Protein AF-X1D7T7-F1 (afdb_monomer_lite)

Sequence (290 aa):
QTVANHGHGIWTEGPSTSVEGNLVRLNDLDGIRITPTDCLVIGNQVEDNSQENPEDYHGILLMGSADRCIVTGNHIDGHGDSQEDCIHLNSATTDALITGNYCYDGMGSGIALTANNDDCTILGNHLFENDDYGVEITAGTCDNNRVRENHFHGNVTAPVLNNGAGTIFHTKQYYVARDDDNVGAIPGKSITNGQTAYIAVHAPDGMQQLMNFNIYLIPNATKVAANWDLETDYGAIGEVSGLHGETEAAATYNVTNDTWFEIDAVAAGMFASMVSEDTGGISLTVSTAV

InterPro domains:
  IPR006626 Parallel beta-helix repeat [SM00710] (14-35)
  IPR006626 Parallel beta-helix repeat [SM00710] (36-64)
  IPR006626 Parallel beta-helix repeat [SM00710] (66-91)
  IPR006626 Parallel beta-helix repeat [SM00710] (93-115)
  IPR006626 Parallel beta-helix repeat [SM00710] (117-139)
  IPR006626 Parallel beta-helix repeat [SM00710] (142-164)
  IPR011050 Pectin lyase fold/virulence factor [SSF51126] (7-164)
  IPR012334 Pectin lyase fold [G3DSA:2.160.20.10] (2-206)
  IPR039448 Right handed beta helix domain [PF13229] (9-166)

Structure (mmCIF, N/CA/C/O backbone):
data_AF-X1D7T7-F1
#
_entry.id   AF-X1D7T7-F1
#
loop_
_atom_site.group_PDB
_atom_site.id
_atom_site.type_symbol
_atom_site.label_atom_id
_atom_site.label_alt_id
_atom_site.label_comp_id
_atom_site.label_asym_id
_atom_site.label_entity_id
_atom_site.label_seq_id
_atom_site.pdbx_PDB_ins_code
_atom_site.Cartn_x
_atom_site.Cartn_y
_atom_site.Cartn_z
_atom_site.occupancy
_atom_site.B_iso_or_equiv
_atom_site.auth_seq_id
_atom_site.auth_comp_id
_atom_site.auth_asym_id
_atom_site.auth_atom_id
_atom_site.pdbx_PDB_model_num
ATOM 1 N N . GLN A 1 1 ? 31.409 7.049 -24.153 1.00 52.53 1 GLN A N 1
ATOM 2 C CA . GLN A 1 1 ? 30.043 7.565 -24.325 1.00 52.53 1 GLN A CA 1
ATOM 3 C C . GLN A 1 1 ? 29.182 6.400 -24.746 1.00 52.53 1 GLN A C 1
ATOM 5 O O . GLN A 1 1 ? 29.228 5.993 -25.901 1.00 52.53 1 GLN A O 1
ATOM 10 N N . THR A 1 2 ? 28.506 5.792 -23.782 1.00 54.47 2 THR A N 1
ATOM 11 C CA . THR A 1 2 ? 27.271 5.055 -24.045 1.00 54.47 2 THR A CA 1
ATOM 12 C C . THR A 1 2 ? 26.298 6.064 -24.652 1.00 54.47 2 THR A C 1
ATOM 14 O O . THR A 1 2 ? 26.211 7.192 -24.172 1.00 54.47 2 THR A O 1
ATOM 17 N N . VAL A 1 3 ? 25.694 5.726 -25.788 1.00 60.78 3 VAL A N 1
ATOM 18 C CA . VAL A 1 3 ? 24.674 6.575 -26.410 1.00 60.78 3 VAL A CA 1
ATOM 19 C C . VAL A 1 3 ? 23.400 6.292 -25.628 1.00 60.78 3 VAL A C 1
ATOM 21 O O . VAL A 1 3 ? 22.860 5.197 -25.766 1.00 60.78 3 VAL A O 1
ATOM 24 N N . ALA A 1 4 ? 23.006 7.214 -24.751 1.00 72.00 4 ALA A N 1
ATOM 25 C CA . ALA A 1 4 ? 21.732 7.121 -24.053 1.00 72.00 4 ALA A CA 1
ATOM 26 C C . ALA A 1 4 ? 20.589 7.206 -25.074 1.00 72.00 4 ALA A C 1
ATOM 28 O O . ALA A 1 4 ? 20.711 7.872 -26.112 1.00 72.00 4 ALA A O 1
ATOM 29 N N . ASN A 1 5 ? 19.511 6.472 -24.825 1.00 85.62 5 ASN A N 1
ATOM 30 C CA . ASN A 1 5 ? 18.301 6.597 -25.621 1.00 85.62 5 ASN A CA 1
ATOM 31 C C . ASN A 1 5 ? 17.513 7.804 -25.108 1.00 85.62 5 ASN A C 1
ATOM 33 O O . ASN A 1 5 ? 16.974 7.747 -24.012 1.00 85.62 5 ASN A O 1
ATOM 37 N N . HIS A 1 6 ? 17.387 8.855 -25.920 1.00 92.31 6 HIS A N 1
ATOM 38 C CA . HIS A 1 6 ? 16.666 10.090 -25.569 1.00 92.31 6 HIS A CA 1
ATOM 39 C C . HIS A 1 6 ? 15.139 9.939 -25.402 1.00 92.31 6 HIS A C 1
ATOM 41 O O . HIS A 1 6 ? 14.410 10.926 -25.361 1.00 92.31 6 HIS A O 1
ATOM 47 N N . GLY A 1 7 ? 14.620 8.713 -25.404 1.00 94.88 7 GLY A N 1
ATOM 48 C CA . GLY A 1 7 ? 13.200 8.417 -25.274 1.00 94.88 7 GLY A CA 1
ATOM 49 C C . GLY A 1 7 ? 12.956 7.292 -24.278 1.00 94.88 7 GLY A C 1
ATOM 50 O O . GLY A 1 7 ? 13.853 6.896 -23.543 1.00 94.88 7 GLY A O 1
ATOM 51 N N . HIS A 1 8 ? 11.742 6.745 -24.293 1.00 96.50 8 HIS A N 1
ATOM 52 C CA . HIS A 1 8 ? 11.432 5.531 -23.539 1.00 96.50 8 HIS A CA 1
ATOM 53 C C . HIS A 1 8 ? 12.174 4.325 -24.121 1.00 96.50 8 HIS A C 1
ATOM 55 O O . HIS A 1 8 ? 12.389 4.257 -25.337 1.00 96.50 8 HIS A O 1
ATOM 61 N N . GLY A 1 9 ? 12.497 3.342 -23.282 1.00 97.12 9 GLY A N 1
ATOM 62 C CA . GLY A 1 9 ? 13.096 2.088 -23.742 1.00 97.12 9 GLY A CA 1
ATOM 63 C C . GLY A 1 9 ? 12.132 1.268 -24.594 1.00 97.12 9 GLY A C 1
ATOM 64 O O . GLY A 1 9 ? 12.439 0.902 -25.730 1.00 97.12 9 GLY A O 1
ATOM 65 N N . ILE A 1 10 ? 10.936 1.015 -24.063 1.00 97.62 10 ILE A N 1
ATOM 66 C CA . ILE A 1 10 ? 9.833 0.360 -24.771 1.00 97.62 10 ILE A CA 1
ATOM 67 C C . ILE A 1 10 ? 8.563 1.173 -24.550 1.00 97.62 10 ILE A C 1
ATOM 69 O O . ILE A 1 10 ? 8.178 1.431 -23.416 1.00 97.62 10 ILE A O 1
ATOM 73 N N . TRP A 1 11 ? 7.872 1.522 -25.633 1.00 97.06 11 TRP A N 1
ATOM 74 C CA . TRP A 1 11 ? 6.570 2.182 -25.572 1.00 97.06 11 TRP A CA 1
ATOM 75 C C . TRP A 1 11 ? 5.537 1.371 -26.352 1.00 97.06 11 TRP A C 1
ATOM 77 O O . TRP A 1 11 ? 5.722 1.062 -27.530 1.00 97.06 11 TRP A O 1
ATOM 87 N N . THR A 1 12 ? 4.446 1.011 -25.677 1.00 94.75 12 THR A N 1
ATOM 88 C CA . THR A 1 12 ? 3.286 0.351 -26.284 1.00 94.75 12 THR A CA 1
ATOM 89 C C . THR A 1 12 ? 2.131 1.337 -26.481 1.00 94.75 12 THR A C 1
ATOM 91 O O . THR A 1 12 ? 1.802 2.115 -25.583 1.00 94.75 12 THR A O 1
ATOM 94 N N . GLU A 1 13 ? 1.505 1.290 -27.660 1.00 91.12 13 GLU A N 1
ATOM 95 C CA . GLU A 1 13 ? 0.356 2.138 -28.035 1.00 91.12 13 GLU A CA 1
ATOM 96 C C . GLU A 1 13 ? -0.907 1.324 -28.389 1.00 91.12 13 GLU A C 1
ATOM 98 O O . GLU A 1 13 ? -1.993 1.885 -28.524 1.00 91.12 13 GLU A O 1
ATOM 103 N N . GLY A 1 14 ? -0.788 -0.001 -28.558 1.00 90.88 14 GLY A N 1
ATOM 104 C CA . GLY A 1 14 ? -1.897 -0.891 -28.924 1.00 90.88 14 GLY A CA 1
ATOM 105 C C . GLY A 1 14 ? -2.277 -1.869 -27.804 1.00 90.88 14 GLY A C 1
ATOM 106 O O . GLY A 1 14 ? -1.377 -2.391 -27.140 1.00 90.88 14 GLY A O 1
ATOM 107 N N . PRO A 1 15 ? -3.576 -2.159 -27.597 1.00 95.62 15 PRO A N 1
ATOM 108 C CA . PRO A 1 15 ? -4.022 -3.075 -26.548 1.00 95.62 15 PRO A CA 1
ATOM 109 C C . PRO A 1 15 ? -3.561 -4.505 -26.818 1.00 95.62 15 PRO A C 1
ATOM 111 O O . PRO A 1 15 ? -3.202 -4.849 -27.947 1.00 95.62 15 PRO A O 1
ATOM 114 N N . SER A 1 16 ? -3.614 -5.353 -25.789 1.00 95.69 16 SER A N 1
ATOM 115 C CA . SER A 1 16 ? -3.241 -6.773 -25.909 1.00 95.69 16 SER A CA 1
ATOM 116 C C . SER A 1 16 ? -1.795 -6.995 -26.369 1.00 95.69 16 SER A C 1
ATOM 118 O O . SER A 1 16 ? -1.479 -8.000 -27.009 1.00 95.69 16 SER A O 1
ATOM 120 N N . THR A 1 17 ? -0.914 -6.045 -26.055 1.00 96.19 17 THR A N 1
ATOM 121 C CA . THR A 1 17 ? 0.525 -6.161 -26.311 1.00 96.19 17 THR A CA 1
ATOM 122 C C . THR A 1 17 ? 1.210 -6.893 -25.163 1.00 96.19 17 THR A C 1
ATOM 124 O O . THR A 1 17 ? 0.829 -6.728 -24.004 1.00 96.19 17 THR A O 1
ATOM 127 N N . SER A 1 18 ? 2.246 -7.664 -25.487 1.00 97.75 18 SER A N 1
ATOM 128 C CA . SER A 1 18 ? 3.111 -8.301 -24.500 1.00 97.75 18 SER A CA 1
ATOM 129 C C . SER A 1 18 ? 4.541 -7.775 -24.602 1.00 97.75 18 SER A C 1
ATOM 131 O O . SER A 1 18 ? 5.092 -7.681 -25.701 1.00 97.75 18 SER A O 1
ATOM 133 N N . VAL A 1 19 ? 5.132 -7.434 -23.460 1.00 98.31 19 VAL A N 1
ATOM 134 C CA . VAL A 1 19 ? 6.526 -7.012 -23.296 1.00 98.31 19 VAL A CA 1
ATOM 135 C C . VAL A 1 19 ? 7.194 -8.021 -22.367 1.00 98.31 19 VAL A C 1
ATOM 137 O O . VAL A 1 19 ? 6.969 -7.998 -21.157 1.00 98.31 19 VAL A O 1
ATOM 140 N N . GLU A 1 20 ? 7.975 -8.942 -22.934 1.00 98.50 20 GLU A N 1
ATOM 141 C CA . GLU A 1 20 ? 8.484 -10.112 -22.205 1.00 98.50 20 GLU A CA 1
ATOM 142 C C . GLU A 1 20 ? 10.002 -10.270 -22.310 1.00 98.50 20 GLU A C 1
ATOM 144 O O . GLU A 1 20 ? 10.550 -10.229 -23.414 1.00 98.50 20 GLU A O 1
ATOM 149 N N . GLY A 1 21 ? 10.668 -10.536 -21.182 1.00 98.00 21 GLY A N 1
ATOM 150 C CA . GLY A 1 21 ? 12.055 -11.015 -21.162 1.00 98.00 21 GLY A CA 1
ATOM 151 C C . GLY A 1 21 ? 13.099 -10.030 -21.697 1.00 98.00 21 GLY A C 1
ATOM 152 O O . GLY A 1 21 ? 14.140 -10.464 -22.195 1.00 98.00 21 GLY A O 1
ATOM 153 N N . ASN A 1 22 ? 12.821 -8.725 -21.657 1.00 98.62 22 ASN A N 1
ATOM 154 C CA . ASN A 1 22 ? 13.715 -7.696 -22.187 1.00 98.62 22 ASN A CA 1
ATOM 155 C C . ASN A 1 22 ? 14.677 -7.176 -21.116 1.00 98.62 22 ASN A C 1
ATOM 157 O O . ASN A 1 22 ? 14.335 -7.146 -19.939 1.00 98.62 22 ASN A O 1
ATOM 161 N N . LEU A 1 23 ? 15.849 -6.703 -21.551 1.00 97.62 23 LEU A N 1
ATOM 162 C CA . LEU A 1 23 ? 16.718 -5.827 -20.763 1.00 97.62 23 LEU A CA 1
ATOM 163 C C . LEU A 1 23 ? 16.511 -4.388 -21.244 1.00 97.62 23 LEU A C 1
ATOM 165 O O . LEU A 1 23 ? 16.785 -4.092 -22.410 1.00 97.62 23 LEU A O 1
ATOM 169 N N . VAL A 1 24 ? 16.047 -3.509 -20.361 1.00 97.38 24 VAL A N 1
ATOM 170 C CA . VAL A 1 24 ? 15.680 -2.122 -20.669 1.00 97.38 24 VAL A CA 1
ATOM 171 C C . VAL A 1 24 ? 16.427 -1.183 -19.729 1.00 97.38 24 VAL A C 1
ATOM 173 O O . VAL A 1 24 ? 16.189 -1.206 -18.529 1.00 97.38 24 VAL A O 1
ATOM 176 N N . ARG A 1 25 ? 17.355 -0.382 -20.263 1.00 94.69 25 ARG A N 1
ATOM 177 C CA . ARG A 1 25 ? 18.205 0.486 -19.438 1.00 94.69 25 ARG A CA 1
ATOM 178 C C . ARG A 1 25 ? 18.783 1.684 -20.169 1.00 94.69 25 ARG A C 1
ATOM 180 O O . ARG A 1 25 ? 18.873 1.640 -21.400 1.00 94.69 25 ARG A O 1
ATOM 187 N N . LEU A 1 26 ? 19.284 2.660 -19.410 1.00 92.62 26 LEU A N 1
ATOM 188 C CA . LEU A 1 26 ? 19.987 3.852 -19.903 1.00 92.62 26 LEU A CA 1
ATOM 189 C C . LEU A 1 26 ? 19.127 4.687 -20.860 1.00 92.62 26 LEU A C 1
ATOM 191 O O . LEU A 1 26 ? 19.590 5.145 -21.914 1.00 92.62 26 LEU A O 1
ATOM 195 N N . ASN A 1 27 ? 17.851 4.816 -20.505 1.00 94.38 27 ASN A N 1
ATOM 196 C CA . ASN A 1 27 ? 16.882 5.647 -21.204 1.00 94.38 27 ASN A CA 1
ATOM 197 C C . ASN A 1 27 ? 16.751 6.991 -20.481 1.00 94.38 27 ASN A C 1
ATOM 199 O O . ASN A 1 27 ? 16.761 7.040 -19.255 1.00 94.38 27 ASN A O 1
ATOM 203 N N . ASP A 1 28 ? 16.611 8.074 -21.237 1.00 94.44 28 ASP A N 1
ATOM 204 C CA . ASP A 1 28 ? 16.448 9.421 -20.683 1.00 94.44 28 ASP A CA 1
ATOM 205 C C . ASP A 1 28 ? 15.067 9.607 -20.033 1.00 94.44 28 ASP A C 1
ATOM 207 O O . ASP A 1 28 ? 14.926 10.445 -19.148 1.00 94.44 28 ASP A O 1
ATOM 211 N N . LEU A 1 29 ? 14.077 8.812 -20.464 1.00 95.81 29 LEU A N 1
ATOM 212 C CA . LEU A 1 29 ? 12.708 8.766 -19.936 1.00 95.81 29 LEU A CA 1
ATOM 213 C C . LEU A 1 29 ? 12.438 7.407 -19.252 1.00 95.81 29 LEU A C 1
ATOM 215 O O . LEU A 1 29 ? 13.377 6.704 -18.880 1.00 95.81 29 LEU A O 1
ATOM 219 N N . ASP A 1 30 ? 11.164 6.998 -19.138 1.00 96.50 30 ASP A N 1
ATOM 220 C CA . ASP A 1 30 ? 10.791 5.703 -18.545 1.00 96.50 30 ASP A CA 1
ATOM 221 C C . ASP A 1 30 ? 11.435 4.503 -19.254 1.00 96.50 30 ASP A C 1
ATOM 223 O O . ASP A 1 30 ? 11.591 4.489 -20.483 1.00 96.50 30 ASP A O 1
ATOM 227 N N . GLY A 1 31 ? 11.689 3.432 -18.501 1.00 97.31 31 GLY A N 1
ATOM 228 C CA . GLY A 1 31 ? 12.112 2.156 -19.074 1.00 97.31 31 GLY A CA 1
ATOM 229 C C . GLY A 1 31 ? 11.032 1.573 -19.990 1.00 97.31 31 GLY A C 1
ATOM 230 O O . GLY A 1 31 ? 11.202 1.487 -21.211 1.00 97.31 31 GLY A O 1
ATOM 231 N N . ILE A 1 32 ? 9.896 1.185 -19.412 1.00 98.25 32 ILE A N 1
ATOM 232 C CA . ILE A 1 32 ? 8.752 0.610 -20.130 1.00 98.25 32 ILE A CA 1
ATOM 233 C C . ILE A 1 32 ? 7.515 1.473 -19.895 1.00 98.25 32 ILE A C 1
ATOM 235 O O . ILE A 1 32 ? 7.032 1.586 -18.774 1.00 98.25 32 ILE A O 1
ATOM 239 N N . ARG A 1 33 ? 6.941 2.015 -20.971 1.00 97.69 33 ARG A N 1
ATOM 240 C CA . ARG A 1 33 ? 5.711 2.811 -20.941 1.00 97.69 33 ARG A CA 1
ATOM 241 C C . ARG A 1 33 ? 4.534 2.049 -21.548 1.00 97.69 33 ARG A C 1
ATOM 243 O O . ARG A 1 33 ? 4.518 1.730 -22.745 1.00 97.69 33 ARG A O 1
ATOM 250 N N . ILE A 1 34 ? 3.516 1.812 -20.726 1.00 97.62 34 ILE A N 1
ATOM 251 C CA . ILE A 1 34 ? 2.251 1.174 -21.091 1.00 97.62 34 ILE A CA 1
ATOM 252 C C . ILE A 1 34 ? 1.138 2.218 -21.074 1.00 97.62 34 ILE A C 1
ATOM 254 O O . ILE A 1 34 ? 0.815 2.800 -20.043 1.00 97.62 34 ILE A O 1
ATOM 258 N N . THR A 1 35 ? 0.555 2.460 -22.244 1.00 94.62 35 THR A N 1
ATOM 259 C CA . THR A 1 35 ? -0.618 3.332 -22.421 1.00 94.62 35 THR A CA 1
ATOM 260 C C . THR A 1 35 ? -1.939 2.604 -22.719 1.00 94.62 35 THR A C 1
ATOM 262 O O . THR A 1 35 ? -2.985 3.169 -22.400 1.00 94.62 35 THR A O 1
ATOM 265 N N . PRO A 1 36 ? -1.957 1.398 -23.329 1.00 94.75 36 PRO A N 1
ATOM 266 C CA . PRO A 1 36 ? -3.202 0.738 -23.704 1.00 94.75 36 PRO A CA 1
ATOM 267 C C . PRO A 1 36 ? -3.628 -0.341 -22.694 1.00 94.75 36 PRO A C 1
ATOM 269 O O . PRO A 1 36 ? -2.863 -0.725 -21.814 1.00 94.75 36 PRO A O 1
ATOM 272 N N . THR A 1 37 ? -4.847 -0.863 -22.857 1.00 97.25 37 THR A N 1
ATOM 273 C CA . THR A 1 37 ? -5.422 -1.899 -21.987 1.00 97.25 37 THR A CA 1
ATOM 274 C C . THR A 1 37 ? -4.932 -3.310 -22.312 1.00 97.25 37 THR A C 1
ATOM 276 O O . THR A 1 37 ? -4.473 -3.608 -23.421 1.00 97.25 37 THR A O 1
ATOM 279 N N . ASP A 1 38 ? -5.159 -4.223 -21.368 1.00 97.62 38 ASP A N 1
ATOM 280 C CA . ASP A 1 38 ? -5.023 -5.671 -21.548 1.00 97.62 38 ASP A CA 1
ATOM 281 C C . ASP A 1 38 ? -3.590 -6.103 -21.916 1.00 97.62 38 ASP A C 1
ATOM 283 O O . ASP A 1 38 ? -3.394 -7.069 -22.654 1.00 97.62 38 ASP A O 1
ATOM 287 N N . CYS A 1 39 ? -2.581 -5.369 -21.441 1.00 98.00 39 CYS A N 1
ATOM 288 C CA . CYS A 1 39 ? -1.176 -5.655 -21.709 1.00 98.00 39 CYS A CA 1
ATOM 289 C C . CYS A 1 39 ? -0.537 -6.581 -20.674 1.00 98.00 39 CYS A C 1
ATOM 291 O O . CYS A 1 39 ? -0.937 -6.642 -19.513 1.00 98.00 39 CYS A O 1
ATOM 293 N N . LEU A 1 40 ? 0.513 -7.273 -21.105 1.00 98.38 40 LEU A N 1
ATOM 294 C CA . LEU A 1 40 ? 1.360 -8.098 -20.254 1.00 98.38 40 LEU A CA 1
ATOM 295 C C . LEU A 1 40 ? 2.771 -7.508 -20.229 1.00 98.38 40 LEU A C 1
ATOM 297 O O . LEU A 1 40 ? 3.369 -7.285 -21.280 1.00 98.38 40 LEU A O 1
ATOM 301 N N . VAL A 1 41 ? 3.314 -7.274 -19.038 1.00 98.69 41 VAL A N 1
ATOM 302 C CA . VAL A 1 41 ? 4.708 -6.866 -18.832 1.00 98.69 41 VAL A CA 1
ATOM 303 C C . VAL A 1 41 ? 5.349 -7.886 -17.908 1.00 98.69 41 VAL A C 1
ATOM 305 O O . VAL A 1 41 ? 5.085 -7.888 -16.704 1.00 98.69 41 VAL A O 1
ATOM 308 N N . ILE A 1 42 ? 6.121 -8.811 -18.481 1.00 98.62 42 ILE A N 1
ATOM 309 C CA . ILE A 1 42 ? 6.522 -10.039 -17.787 1.00 98.62 42 ILE A CA 1
ATOM 310 C C . ILE A 1 42 ? 8.023 -10.286 -17.868 1.00 98.62 42 ILE A C 1
ATOM 312 O O . ILE A 1 42 ? 8.594 -10.353 -18.955 1.00 98.62 42 ILE A O 1
ATOM 316 N N . GLY A 1 43 ? 8.655 -10.536 -16.722 1.00 98.38 43 GLY A N 1
ATOM 317 C CA . GLY A 1 43 ? 10.017 -11.073 -16.699 1.00 98.38 43 GLY A CA 1
ATOM 318 C C . GLY A 1 43 ? 11.067 -10.151 -17.318 1.00 98.38 43 GLY A C 1
ATOM 319 O O . GLY A 1 43 ? 12.066 -10.649 -17.833 1.00 98.38 43 GLY A O 1
ATOM 320 N N . ASN A 1 44 ? 10.829 -8.839 -17.347 1.00 98.75 44 ASN A N 1
ATOM 321 C CA . ASN A 1 44 ? 11.795 -7.869 -17.854 1.00 98.75 44 ASN A CA 1
ATOM 322 C C . ASN A 1 44 ? 12.782 -7.474 -16.751 1.00 98.75 44 ASN A C 1
ATOM 324 O O . ASN A 1 44 ? 12.428 -7.448 -15.574 1.00 98.75 44 ASN A O 1
ATOM 328 N N . GLN A 1 45 ? 14.002 -7.141 -17.155 1.00 98.38 45 GLN A N 1
ATOM 329 C CA . GLN A 1 45 ? 15.025 -6.512 -16.331 1.00 98.38 45 GLN A CA 1
ATOM 330 C C . GLN A 1 45 ? 15.094 -5.034 -16.726 1.00 98.38 45 GLN A C 1
ATOM 332 O O . GLN A 1 45 ? 15.378 -4.724 -17.886 1.00 98.38 45 GLN A O 1
ATOM 337 N N . VAL A 1 46 ? 14.769 -4.138 -15.800 1.00 97.62 46 VAL A N 1
ATOM 338 C CA . VAL A 1 46 ? 14.625 -2.699 -16.045 1.00 97.62 46 VAL A CA 1
ATOM 339 C C . VAL A 1 46 ? 15.528 -1.943 -15.079 1.00 97.62 46 VAL A C 1
ATOM 341 O O . VAL A 1 46 ? 15.353 -2.069 -13.876 1.00 97.62 46 VAL A O 1
ATOM 344 N N . GLU A 1 47 ? 16.503 -1.201 -15.593 1.00 94.69 47 GLU A N 1
ATOM 345 C CA . GLU A 1 47 ? 17.569 -0.622 -14.760 1.00 94.69 47 GLU A CA 1
ATOM 346 C C . GLU A 1 47 ? 17.973 0.764 -15.258 1.00 94.69 47 GLU A C 1
ATOM 348 O O . GLU A 1 47 ? 17.998 0.974 -16.470 1.00 94.69 47 GLU A O 1
ATOM 353 N N . ASP A 1 48 ? 18.371 1.670 -14.367 1.00 90.31 48 ASP A N 1
ATOM 354 C CA . ASP A 1 48 ? 19.116 2.892 -14.717 1.00 90.31 48 ASP A CA 1
ATOM 355 C C . ASP A 1 48 ? 18.453 3.731 -15.841 1.00 90.31 48 ASP A C 1
ATOM 357 O O . ASP A 1 48 ? 19.054 4.056 -16.872 1.00 90.31 48 ASP A O 1
ATOM 361 N N . ASN A 1 49 ? 17.147 3.977 -15.724 1.00 93.06 49 ASN A N 1
ATOM 362 C CA . ASN A 1 49 ? 16.367 4.852 -16.614 1.00 93.06 49 ASN A CA 1
ATOM 363 C C . ASN A 1 49 ? 16.272 6.271 -16.026 1.00 93.06 49 ASN A C 1
ATOM 365 O O . ASN A 1 49 ? 16.891 6.545 -15.010 1.00 93.06 49 ASN A O 1
ATOM 369 N N . SER A 1 50 ? 15.539 7.199 -16.648 1.00 93.62 50 SER A N 1
ATOM 370 C CA . SER A 1 50 ? 15.466 8.600 -16.185 1.00 93.62 50 SER A CA 1
ATOM 371 C C . SER A 1 50 ? 16.793 9.386 -16.263 1.00 93.62 50 SER A C 1
ATOM 373 O O . SER A 1 50 ? 17.052 10.279 -15.462 1.00 93.62 50 SER A O 1
ATOM 375 N N . GLN A 1 51 ? 17.659 9.081 -17.237 1.00 90.88 51 GLN A N 1
ATOM 376 C CA . GLN A 1 51 ? 19.033 9.618 -17.297 1.00 90.88 51 GLN A CA 1
ATOM 377 C C . GLN A 1 51 ? 19.138 11.133 -17.565 1.00 90.88 51 GLN A C 1
ATOM 379 O O . GLN A 1 51 ? 20.155 11.745 -17.229 1.00 90.88 51 GLN A O 1
ATOM 384 N N . GLU A 1 52 ? 18.135 11.750 -18.203 1.00 86.62 52 GLU A N 1
ATOM 385 C CA . GLU A 1 52 ? 18.154 13.196 -18.483 1.00 86.62 52 GLU A CA 1
ATOM 386 C C . GLU A 1 52 ? 17.588 14.008 -17.316 1.00 86.62 52 GLU A C 1
ATOM 388 O O . GLU A 1 52 ? 18.155 15.042 -16.958 1.00 86.62 52 GLU A O 1
ATOM 393 N N . ASN A 1 53 ? 16.494 13.527 -16.723 1.00 87.25 53 ASN A N 1
ATOM 394 C CA . ASN A 1 53 ? 15.842 14.155 -15.580 1.00 87.25 53 ASN A CA 1
ATOM 395 C C . ASN A 1 53 ? 15.643 13.092 -14.494 1.00 87.25 53 ASN A C 1
ATOM 397 O O . ASN A 1 53 ? 14.601 12.438 -14.476 1.00 87.25 53 ASN A O 1
ATOM 401 N N . PRO A 1 54 ? 16.648 12.866 -13.631 1.00 86.56 54 PRO A N 1
ATOM 402 C CA . PRO A 1 54 ? 16.466 12.079 -12.418 1.00 86.56 54 PRO A CA 1
ATOM 403 C C . PRO A 1 54 ? 15.225 12.544 -11.651 1.00 86.56 54 PRO A C 1
ATOM 405 O O . PRO A 1 54 ? 14.934 13.739 -11.670 1.00 86.56 54 PRO A O 1
ATOM 408 N N . GLU A 1 55 ? 14.533 11.620 -10.987 1.00 85.31 55 GLU A N 1
ATOM 409 C CA . GLU A 1 55 ? 13.305 11.863 -10.204 1.00 85.31 55 GLU A CA 1
ATOM 410 C C . GLU A 1 55 ? 12.020 12.121 -11.018 1.00 85.31 55 GLU A C 1
ATOM 412 O O . GLU A 1 55 ? 10.964 12.225 -10.413 1.00 85.31 55 GLU A O 1
ATOM 417 N N . ASP A 1 56 ? 12.062 12.191 -12.357 1.00 92.25 56 ASP A N 1
ATOM 418 C CA . ASP A 1 56 ? 10.855 12.448 -13.175 1.00 92.25 56 ASP A CA 1
ATOM 419 C C . ASP A 1 56 ? 10.275 11.192 -13.859 1.00 92.25 56 ASP A C 1
ATOM 421 O O . ASP A 1 56 ? 9.138 11.223 -14.343 1.00 92.25 56 ASP A O 1
ATOM 425 N N . TYR A 1 57 ? 11.065 10.120 -14.009 1.00 95.62 57 TYR A N 1
ATOM 426 C CA . TYR A 1 57 ? 10.668 8.931 -14.769 1.00 95.62 57 TYR A CA 1
ATOM 427 C C . TYR A 1 57 ? 10.927 7.626 -14.026 1.00 95.62 57 TYR A C 1
ATOM 429 O O . TYR A 1 57 ? 11.777 7.512 -13.141 1.00 95.62 57 TYR A O 1
ATOM 437 N N . HIS A 1 58 ? 10.199 6.598 -14.455 1.00 96.44 58 HIS A N 1
ATOM 438 C CA . HIS A 1 58 ? 10.042 5.360 -13.706 1.00 96.44 58 HIS A CA 1
ATOM 439 C C . HIS A 1 58 ? 10.620 4.159 -14.461 1.00 96.44 58 HIS A C 1
ATOM 441 O O . HIS A 1 58 ? 10.896 4.194 -15.667 1.00 96.44 58 HIS A O 1
ATOM 447 N N . GLY A 1 59 ? 10.751 3.031 -13.765 1.00 97.50 59 GLY A N 1
ATOM 448 C CA . GLY A 1 59 ? 11.099 1.765 -14.413 1.00 97.50 59 GLY A CA 1
ATOM 449 C C . GLY A 1 59 ? 9.994 1.315 -15.362 1.00 97.50 59 GLY A C 1
ATOM 450 O O . GLY A 1 59 ? 10.197 1.174 -16.571 1.00 97.50 59 GLY A O 1
ATOM 451 N N . ILE A 1 60 ? 8.799 1.119 -14.815 1.00 98.25 60 ILE A N 1
ATOM 452 C CA . ILE A 1 60 ? 7.597 0.756 -15.562 1.00 98.25 60 ILE A CA 1
ATOM 453 C C . ILE A 1 60 ? 6.497 1.771 -15.257 1.00 98.25 60 ILE A C 1
ATOM 455 O O . ILE A 1 60 ? 6.035 1.873 -14.126 1.00 98.25 60 ILE A O 1
ATOM 459 N N . LEU A 1 61 ? 6.025 2.467 -16.287 1.00 97.94 61 LEU A N 1
ATOM 460 C CA . LEU A 1 61 ? 4.946 3.444 -16.201 1.00 97.94 61 LEU A CA 1
ATOM 461 C C . LEU A 1 61 ? 3.656 2.895 -16.826 1.00 97.94 61 LEU A C 1
ATOM 463 O O . LEU A 1 61 ? 3.623 2.562 -18.015 1.00 97.94 61 LEU A O 1
ATOM 467 N N . LEU A 1 62 ? 2.574 2.869 -16.047 1.00 97.69 62 LEU A N 1
ATOM 468 C CA . LEU A 1 62 ? 1.201 2.626 -16.492 1.00 97.69 62 LEU A CA 1
ATOM 469 C C . LEU A 1 62 ? 0.447 3.960 -16.555 1.00 97.69 62 LEU A C 1
ATOM 471 O O . LEU A 1 62 ? 0.324 4.685 -15.566 1.00 97.69 62 LEU A O 1
ATOM 475 N N . MET A 1 63 ? -0.069 4.293 -17.737 1.00 92.44 63 MET A N 1
ATOM 476 C CA . MET A 1 63 ? -0.725 5.571 -18.004 1.00 92.44 63 MET A CA 1
ATOM 477 C C . MET A 1 63 ? -2.196 5.438 -18.364 1.00 92.44 63 MET A C 1
ATOM 479 O O . MET A 1 63 ? -2.506 4.681 -19.277 1.00 92.44 63 MET A O 1
ATOM 483 N N . GLY A 1 64 ? -3.033 6.304 -17.774 1.00 74.75 64 GLY A N 1
ATOM 484 C CA . GLY A 1 64 ? -4.284 6.915 -18.267 1.00 74.75 64 GLY A CA 1
ATOM 485 C C . GLY A 1 64 ? -5.453 6.011 -18.675 1.00 74.75 64 GLY A C 1
ATOM 486 O O . GLY A 1 64 ? -6.592 6.469 -18.727 1.00 74.75 64 GLY A O 1
ATOM 487 N N . SER A 1 65 ? -5.175 4.772 -19.054 1.00 83.62 65 SER A N 1
ATOM 488 C CA . SER A 1 65 ? -6.079 3.750 -19.582 1.00 83.62 65 SER A CA 1
ATOM 489 C C . SER A 1 65 ? -5.357 2.395 -19.651 1.00 83.62 65 SER A C 1
ATOM 491 O O . SER A 1 65 ? -5.704 1.551 -20.476 1.00 83.62 65 SER A O 1
ATOM 493 N N . ALA A 1 66 ? -4.323 2.170 -18.836 1.00 95.31 66 ALA A N 1
ATOM 494 C CA . ALA A 1 66 ? -3.583 0.909 -18.797 1.00 95.31 66 ALA A CA 1
ATOM 495 C C . ALA A 1 66 ? -4.371 -0.183 -18.040 1.00 95.31 66 ALA A C 1
ATOM 497 O O . ALA A 1 66 ? -3.821 -0.927 -17.229 1.00 95.31 66 ALA A O 1
ATOM 498 N N . ASP A 1 67 ? -5.681 -0.272 -18.288 1.00 96.81 67 ASP A N 1
ATOM 499 C CA . ASP A 1 67 ? -6.591 -1.130 -17.535 1.00 96.81 67 ASP A CA 1
ATOM 500 C C . ASP A 1 67 ? -6.325 -2.606 -17.798 1.00 96.81 67 ASP A C 1
ATOM 502 O O . ASP A 1 67 ? -5.960 -2.996 -18.915 1.00 96.81 67 ASP A O 1
ATOM 506 N N . ARG A 1 68 ? -6.588 -3.442 -16.788 1.00 97.62 68 ARG A N 1
ATOM 507 C CA . ARG A 1 68 ? -6.454 -4.909 -16.864 1.00 97.62 68 ARG A CA 1
ATOM 508 C C . ARG A 1 68 ? -5.070 -5.364 -17.330 1.00 97.62 68 ARG A C 1
ATOM 510 O O . ARG A 1 68 ? -4.919 -6.463 -17.868 1.00 97.62 68 ARG A O 1
ATOM 517 N N . CYS A 1 69 ? -4.058 -4.520 -17.152 1.00 98.31 69 CYS A N 1
ATOM 518 C CA . CYS A 1 69 ? -2.684 -4.891 -17.431 1.00 98.31 69 CYS A CA 1
ATOM 519 C C . CYS A 1 69 ? -2.140 -5.769 -16.305 1.00 98.31 69 CYS A C 1
ATOM 521 O O . CYS A 1 69 ? -2.466 -5.578 -15.132 1.00 98.31 69 CYS A O 1
ATOM 523 N N . ILE A 1 70 ? -1.286 -6.723 -16.665 1.00 98.62 70 ILE A N 1
ATOM 524 C CA . ILE A 1 70 ? -0.577 -7.571 -15.709 1.00 98.62 70 ILE A CA 1
ATOM 525 C C . ILE A 1 70 ? 0.906 -7.232 -15.781 1.00 98.62 70 ILE A C 1
ATOM 527 O O . ILE A 1 70 ? 1.543 -7.423 -16.817 1.00 98.62 70 ILE A O 1
ATOM 531 N N . VAL A 1 71 ? 1.458 -6.770 -14.665 1.00 98.75 71 VAL A N 1
ATOM 532 C CA . VAL A 1 71 ? 2.884 -6.491 -14.490 1.00 98.75 71 VAL A CA 1
ATOM 533 C C . VAL A 1 71 ? 3.426 -7.524 -13.516 1.00 98.75 71 V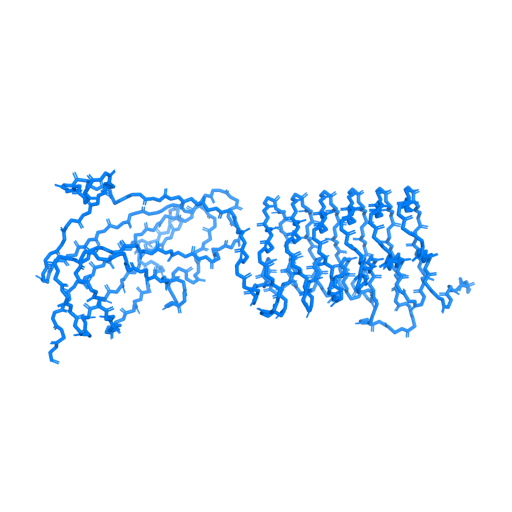AL A C 1
ATOM 535 O O . VAL A 1 71 ? 3.092 -7.489 -12.329 1.00 98.75 71 VAL A O 1
ATOM 538 N N . THR A 1 72 ? 4.207 -8.491 -14.001 1.00 98.81 72 THR A N 1
ATOM 539 C CA . THR A 1 72 ? 4.630 -9.611 -13.154 1.00 98.81 72 THR A CA 1
ATOM 540 C C . THR A 1 72 ? 6.029 -10.148 -13.405 1.00 98.81 72 THR A C 1
ATOM 542 O O . THR A 1 72 ? 6.495 -10.239 -14.538 1.00 98.81 72 THR A O 1
ATOM 545 N N . GLY A 1 73 ? 6.708 -10.547 -12.328 1.00 98.31 73 GLY A N 1
ATOM 546 C CA . GLY A 1 73 ? 8.017 -11.191 -12.411 1.00 98.31 73 GLY A CA 1
ATOM 547 C C . GLY A 1 73 ? 9.120 -10.289 -12.961 1.00 98.31 73 GLY A C 1
ATOM 548 O O . GLY A 1 73 ? 10.135 -10.814 -13.408 1.00 98.31 73 GLY A O 1
ATOM 549 N N . ASN A 1 74 ? 8.923 -8.968 -12.997 1.00 98.75 74 ASN A N 1
ATOM 550 C CA . ASN A 1 74 ? 9.944 -8.035 -13.467 1.00 98.75 74 ASN A CA 1
ATOM 551 C C . ASN A 1 74 ? 10.966 -7.765 -12.357 1.00 98.75 74 ASN A C 1
ATOM 553 O O . ASN A 1 74 ? 10.619 -7.776 -11.175 1.00 98.75 74 ASN A O 1
ATOM 557 N N . HIS A 1 75 ? 12.211 -7.520 -12.753 1.00 98.44 75 HIS A N 1
ATOM 558 C CA . HIS A 1 75 ? 13.304 -7.108 -11.883 1.00 98.44 75 HIS A CA 1
ATOM 559 C C . HIS A 1 75 ? 13.648 -5.660 -12.217 1.00 98.44 75 HIS A C 1
ATOM 561 O O . HIS A 1 75 ? 14.042 -5.377 -13.349 1.00 98.44 75 HIS A O 1
ATOM 567 N N . ILE A 1 76 ? 13.413 -4.756 -11.275 1.00 97.94 76 ILE A N 1
ATOM 568 C CA . ILE A 1 76 ? 13.486 -3.315 -11.489 1.00 97.94 76 ILE A CA 1
ATOM 569 C C . ILE A 1 76 ? 14.429 -2.730 -10.443 1.00 97.94 76 ILE A C 1
ATOM 571 O O . ILE A 1 76 ? 14.150 -2.846 -9.251 1.00 97.94 76 ILE A O 1
ATOM 575 N N . ASP A 1 77 ? 15.524 -2.148 -10.920 1.00 95.31 77 ASP A N 1
ATOM 576 C CA . ASP A 1 77 ? 16.618 -1.582 -10.127 1.00 95.31 77 ASP A CA 1
ATOM 577 C C . ASP A 1 77 ? 16.742 -0.090 -10.447 1.00 95.31 77 ASP A C 1
ATOM 579 O O . ASP A 1 77 ? 16.963 0.278 -11.605 1.00 95.31 77 ASP A O 1
ATOM 583 N N . GLY A 1 78 ? 16.555 0.774 -9.455 1.00 84.69 78 GLY A N 1
ATOM 584 C CA . GLY A 1 78 ? 16.697 2.217 -9.648 1.00 84.69 78 GLY A CA 1
ATOM 585 C C . GLY A 1 78 ? 18.124 2.747 -9.484 1.00 84.69 78 GLY A C 1
ATOM 586 O O . GLY A 1 78 ? 18.350 3.908 -9.820 1.00 84.69 78 GLY A O 1
ATOM 587 N N . HIS A 1 79 ? 19.065 1.929 -8.986 1.00 85.88 79 HIS A N 1
ATOM 588 C CA . HIS A 1 79 ? 20.441 2.304 -8.609 1.00 85.88 79 HIS A CA 1
ATOM 589 C C . HIS A 1 79 ? 20.580 3.507 -7.649 1.00 85.88 79 HIS A C 1
ATOM 591 O O . HIS A 1 79 ? 21.677 4.048 -7.479 1.00 85.88 79 HIS A O 1
ATOM 597 N N . GLY A 1 80 ? 19.480 3.939 -7.034 1.00 77.69 80 GLY A N 1
ATOM 598 C CA . GLY A 1 80 ? 19.403 5.021 -6.059 1.00 77.69 80 GLY A CA 1
ATOM 599 C C . GLY A 1 80 ? 19.786 6.399 -6.604 1.00 77.69 80 GLY A C 1
ATOM 600 O O . GLY A 1 80 ? 20.105 7.288 -5.814 1.00 77.69 80 GLY A O 1
ATOM 601 N N . ASP A 1 81 ? 19.841 6.594 -7.929 1.00 79.25 81 ASP A N 1
ATOM 602 C CA . ASP A 1 81 ? 20.447 7.801 -8.514 1.00 79.25 81 ASP A CA 1
ATOM 603 C C . ASP A 1 81 ? 19.666 8.485 -9.642 1.00 79.25 81 ASP A C 1
ATOM 605 O O . ASP A 1 81 ? 20.002 9.620 -10.002 1.00 79.25 81 ASP A O 1
ATOM 609 N N . SER A 1 82 ? 18.648 7.833 -10.206 1.00 84.31 82 SER A N 1
ATOM 610 C CA . SER A 1 82 ? 17.975 8.339 -11.403 1.00 84.31 82 SER A CA 1
ATOM 611 C C . SER A 1 82 ? 16.477 8.045 -11.454 1.00 84.31 82 SER A C 1
ATOM 613 O O . SER A 1 82 ? 15.681 8.979 -11.555 1.00 84.31 82 SER A O 1
ATOM 615 N N . GLN A 1 83 ? 16.070 6.776 -11.397 1.00 90.25 83 GLN A N 1
ATOM 616 C CA . GLN A 1 83 ? 14.653 6.404 -11.466 1.00 90.25 83 GLN A CA 1
ATOM 617 C C . GLN A 1 83 ? 13.898 6.806 -10.197 1.00 90.25 83 GLN A C 1
ATOM 619 O O . GLN A 1 83 ? 14.312 6.429 -9.103 1.00 90.25 83 GLN A O 1
ATOM 624 N N . GLU A 1 84 ? 12.757 7.483 -10.371 1.00 94.69 84 GLU A N 1
ATOM 625 C CA . GLU A 1 84 ? 11.826 7.822 -9.288 1.00 94.69 84 GLU A CA 1
ATOM 626 C C . GLU A 1 84 ? 11.211 6.527 -8.734 1.00 94.69 84 GLU A C 1
ATOM 628 O O . GLU A 1 84 ? 11.751 5.908 -7.824 1.00 94.69 84 GLU A O 1
ATOM 633 N N . ASP A 1 85 ? 10.149 6.020 -9.354 1.00 96.62 85 ASP A N 1
ATOM 634 C CA . ASP A 1 85 ? 9.520 4.774 -8.918 1.00 96.62 85 ASP A CA 1
ATOM 635 C C . ASP A 1 85 ? 9.982 3.573 -9.741 1.00 96.62 85 ASP A C 1
ATOM 637 O O . ASP A 1 85 ? 10.259 3.659 -10.947 1.00 96.62 85 ASP A O 1
ATOM 641 N N . CYS A 1 86 ? 9.953 2.389 -9.132 1.00 97.50 86 CYS A N 1
ATOM 642 C CA . CYS A 1 86 ? 10.118 1.164 -9.907 1.00 97.50 86 CYS A CA 1
ATOM 643 C C . CYS A 1 86 ? 8.889 0.908 -10.798 1.00 97.50 86 CYS A C 1
ATOM 645 O O . CYS A 1 86 ? 9.036 0.700 -12.005 1.00 97.50 86 CYS A O 1
ATOM 647 N N . ILE A 1 87 ? 7.676 0.934 -10.231 1.00 98.31 87 ILE A N 1
ATOM 648 C CA . ILE A 1 87 ? 6.413 0.811 -10.977 1.00 98.31 87 ILE A CA 1
ATOM 649 C C . ILE A 1 87 ? 5.488 1.969 -10.608 1.00 98.31 87 ILE A C 1
ATOM 651 O O . ILE A 1 87 ? 5.073 2.085 -9.459 1.00 98.31 87 ILE A O 1
ATOM 655 N N . HIS A 1 88 ? 5.086 2.765 -11.593 1.00 97.88 88 HIS A N 1
ATOM 656 C CA . HIS A 1 88 ? 4.231 3.928 -11.385 1.00 97.88 88 HIS A CA 1
ATOM 657 C C . HIS A 1 88 ? 2.905 3.805 -12.133 1.00 97.88 88 HIS A C 1
ATOM 659 O O . HIS A 1 88 ? 2.869 3.561 -13.342 1.00 97.88 88 HIS A O 1
ATOM 665 N N . LEU A 1 89 ? 1.799 4.013 -11.423 1.00 97.75 89 LEU A N 1
ATOM 666 C CA . LEU A 1 89 ? 0.453 4.138 -11.972 1.00 97.75 89 LEU A CA 1
ATOM 667 C C . LEU A 1 89 ? 0.041 5.606 -11.885 1.00 97.75 89 LEU A C 1
ATOM 669 O O . LEU A 1 89 ? -0.391 6.088 -10.838 1.00 97.75 89 LEU A O 1
ATOM 673 N N . ASN A 1 90 ? 0.148 6.308 -13.012 1.00 94.75 90 ASN A N 1
ATOM 674 C CA . ASN A 1 90 ? -0.011 7.762 -13.049 1.00 94.75 90 ASN A CA 1
ATOM 675 C C . ASN A 1 90 ? -1.459 8.185 -12.771 1.00 94.75 90 ASN A C 1
ATOM 677 O O . ASN A 1 90 ? -1.741 8.986 -11.888 1.00 94.75 90 ASN A O 1
ATOM 681 N N . SER A 1 91 ? -2.410 7.652 -13.535 1.00 93.75 91 SER A N 1
ATOM 682 C CA . SER A 1 91 ? -3.828 7.974 -13.361 1.00 93.75 91 SER A CA 1
ATOM 683 C C . SER A 1 91 ? -4.725 7.022 -14.138 1.00 93.75 91 SER A C 1
ATOM 685 O O . SER A 1 91 ? -4.314 6.490 -15.171 1.00 93.75 91 SER A O 1
ATOM 687 N N . ALA A 1 92 ? -5.970 6.874 -13.671 1.00 93.62 92 ALA A N 1
ATOM 688 C CA . ALA A 1 92 ? -7.072 6.216 -14.375 1.00 93.62 92 ALA A CA 1
ATOM 689 C C . ALA A 1 92 ? -6.791 4.768 -14.810 1.00 93.62 92 ALA A C 1
ATOM 691 O O . ALA A 1 92 ? -7.449 4.272 -15.718 1.00 93.62 92 ALA A O 1
ATOM 692 N N . THR A 1 93 ? -5.826 4.094 -14.179 1.00 95.81 93 THR A N 1
ATOM 693 C CA . THR A 1 93 ? -5.590 2.666 -14.389 1.00 95.81 93 THR A CA 1
ATOM 694 C C . THR A 1 93 ? -6.532 1.877 -13.493 1.00 95.81 93 THR A C 1
ATOM 696 O O . THR A 1 93 ? -6.545 2.083 -12.281 1.00 95.81 93 THR A O 1
ATOM 699 N N . THR A 1 94 ? -7.306 0.971 -14.080 1.00 96.38 94 THR A N 1
ATOM 700 C CA . THR A 1 94 ? -8.264 0.131 -13.353 1.00 96.38 94 THR A CA 1
ATOM 701 C C . THR A 1 94 ? -8.009 -1.355 -13.565 1.00 96.38 94 THR A C 1
ATOM 703 O O . THR A 1 94 ? -7.514 -1.776 -14.612 1.00 96.38 94 THR A O 1
ATOM 706 N N . ASP A 1 95 ? -8.328 -2.176 -12.564 1.00 97.06 95 ASP A N 1
ATOM 707 C CA . ASP A 1 95 ? -8.199 -3.641 -12.629 1.00 97.06 95 ASP A CA 1
ATOM 708 C C . ASP A 1 95 ? -6.776 -4.151 -12.966 1.00 97.06 95 ASP A C 1
ATOM 710 O O . ASP A 1 95 ? -6.609 -5.266 -13.471 1.00 97.06 95 ASP A O 1
ATOM 714 N N . ALA A 1 96 ? -5.724 -3.361 -12.725 1.00 98.12 96 ALA A N 1
ATOM 715 C CA . ALA A 1 96 ? -4.357 -3.813 -12.969 1.00 98.12 96 ALA A CA 1
ATOM 716 C C . ALA A 1 96 ? -3.910 -4.828 -11.905 1.00 98.12 96 ALA A C 1
ATOM 718 O O . ALA A 1 96 ? -4.230 -4.705 -10.720 1.00 98.12 96 ALA A O 1
ATOM 719 N N . LEU A 1 97 ? -3.126 -5.823 -12.322 1.00 98.62 97 LEU A N 1
ATOM 720 C CA . LEU A 1 97 ? -2.499 -6.797 -11.433 1.00 98.62 97 LEU A CA 1
ATOM 721 C C . LEU A 1 97 ? -0.982 -6.615 -11.449 1.00 98.62 97 LEU A C 1
ATOM 723 O O . LEU A 1 97 ? -0.322 -6.915 -12.441 1.00 98.62 97 LEU A O 1
ATOM 727 N N . ILE A 1 98 ? -0.429 -6.185 -10.322 1.00 98.75 98 ILE A N 1
ATOM 728 C CA . ILE A 1 98 ? 1.003 -5.976 -10.120 1.00 98.75 98 ILE A CA 1
ATOM 729 C C . ILE A 1 98 ? 1.478 -7.026 -9.121 1.00 98.75 98 ILE A C 1
ATOM 731 O O . ILE A 1 98 ? 1.152 -6.957 -7.931 1.00 98.75 98 ILE A O 1
ATOM 735 N N . THR A 1 99 ? 2.189 -8.050 -9.594 1.00 98.69 99 THR A N 1
ATOM 736 C CA . THR A 1 99 ? 2.482 -9.219 -8.755 1.00 98.69 99 THR A CA 1
ATOM 737 C C . THR A 1 99 ? 3.829 -9.881 -8.999 1.00 98.69 99 THR A C 1
ATOM 739 O O . THR A 1 99 ? 4.244 -10.073 -10.138 1.00 98.69 99 THR A O 1
ATOM 742 N N . GLY A 1 100 ? 4.506 -10.298 -7.928 1.00 98.31 100 GLY A N 1
ATOM 743 C CA . GLY A 1 100 ? 5.770 -11.031 -8.028 1.00 98.31 100 GLY A CA 1
ATOM 744 C C . GLY A 1 100 ? 6.913 -10.227 -8.648 1.00 98.31 100 GLY A C 1
ATOM 745 O O . GLY A 1 100 ? 7.841 -10.827 -9.181 1.00 98.31 100 GLY A O 1
ATOM 746 N N . ASN A 1 101 ? 6.833 -8.895 -8.653 1.00 98.75 101 ASN A N 1
ATOM 747 C CA . ASN A 1 101 ? 7.927 -8.042 -9.110 1.00 98.75 101 ASN A CA 1
ATOM 748 C C . ASN A 1 101 ? 8.943 -7.839 -7.983 1.00 98.75 101 ASN A C 1
ATOM 750 O O . ASN A 1 101 ? 8.584 -7.859 -6.804 1.00 98.75 101 ASN A O 1
ATOM 754 N N . TYR A 1 102 ? 10.198 -7.641 -8.364 1.00 98.44 102 TYR A N 1
ATOM 755 C CA . TYR A 1 102 ? 11.292 -7.245 -7.488 1.00 98.44 102 TYR A CA 1
ATOM 756 C C . TYR A 1 102 ? 11.633 -5.795 -7.817 1.00 98.44 102 TYR A C 1
ATOM 758 O O . TYR A 1 102 ? 12.125 -5.528 -8.911 1.00 98.44 102 TYR A O 1
ATOM 766 N N . CYS A 1 103 ? 11.326 -4.886 -6.899 1.00 97.88 103 CYS A N 1
ATOM 767 C CA . CYS A 1 103 ? 11.505 -3.445 -7.046 1.00 97.88 103 CYS A CA 1
ATOM 768 C C . CYS A 1 103 ? 12.425 -2.951 -5.935 1.00 97.88 103 CYS A C 1
ATOM 770 O O . CYS A 1 103 ? 12.086 -3.109 -4.753 1.00 97.88 103 CYS A O 1
ATOM 772 N N . TYR A 1 104 ? 13.575 -2.403 -6.309 1.00 95.69 104 TYR A N 1
ATOM 773 C CA . TYR A 1 104 ? 14.576 -2.017 -5.332 1.00 95.69 104 TYR A CA 1
ATOM 774 C C . TYR A 1 104 ? 15.490 -0.890 -5.761 1.00 95.69 104 TYR A C 1
ATOM 776 O O . TYR A 1 104 ? 15.669 -0.649 -6.955 1.00 95.69 104 TYR A O 1
ATOM 784 N N . ASP A 1 105 ? 16.069 -0.242 -4.747 1.00 93.25 105 ASP A N 1
ATOM 785 C CA . ASP A 1 105 ? 17.026 0.854 -4.902 1.00 93.25 105 ASP A CA 1
ATOM 786 C C . ASP A 1 105 ? 16.466 1.966 -5.811 1.00 93.25 105 ASP A C 1
ATOM 788 O O . ASP A 1 105 ? 17.173 2.535 -6.630 1.00 93.25 105 ASP A O 1
ATOM 792 N N . GLY A 1 106 ? 15.152 2.222 -5.756 1.00 89.62 106 GLY A N 1
ATOM 793 C CA . GLY A 1 106 ? 14.524 3.376 -6.408 1.00 89.62 106 GLY A CA 1
ATOM 794 C C . GLY A 1 106 ? 14.681 4.639 -5.564 1.00 89.62 106 GLY A C 1
ATOM 795 O O . GLY A 1 106 ? 14.627 4.550 -4.338 1.00 89.62 106 GLY A O 1
ATOM 796 N N . MET A 1 107 ? 14.825 5.807 -6.204 1.00 94.38 107 MET A N 1
ATOM 797 C CA . MET A 1 107 ? 14.855 7.099 -5.492 1.00 94.38 107 MET A CA 1
ATOM 798 C C . MET A 1 107 ? 13.499 7.475 -4.876 1.00 94.38 107 MET A C 1
ATOM 800 O O . MET A 1 107 ? 13.436 8.291 -3.964 1.00 94.38 107 MET A O 1
ATOM 804 N N . GLY A 1 108 ? 12.417 6.917 -5.408 1.00 95.38 108 GLY A N 1
ATOM 805 C CA . GLY A 1 108 ? 11.050 7.071 -4.936 1.00 95.38 108 GLY A CA 1
ATOM 806 C C . GLY A 1 108 ? 10.539 5.771 -4.331 1.00 95.38 108 GLY A C 1
ATOM 807 O O . GLY A 1 108 ? 11.202 5.133 -3.508 1.00 95.38 108 GLY A O 1
ATOM 808 N N . SER A 1 109 ? 9.334 5.366 -4.722 1.00 97.62 109 SER A N 1
ATOM 809 C CA . SER A 1 109 ? 8.656 4.199 -4.175 1.00 97.62 109 SER A CA 1
ATOM 810 C C . SER A 1 109 ? 8.849 2.940 -5.028 1.00 97.62 109 SER A C 1
ATOM 812 O O . SER A 1 109 ? 9.036 2.963 -6.247 1.00 97.62 109 SER A O 1
ATOM 814 N N . GLY A 1 110 ? 8.724 1.771 -4.396 1.00 98.06 110 GLY A N 1
ATOM 815 C CA . GLY A 1 110 ? 8.707 0.501 -5.126 1.00 98.06 110 GLY A CA 1
ATOM 816 C C . GLY A 1 110 ? 7.514 0.424 -6.091 1.00 98.06 110 GLY A C 1
ATOM 817 O O . GLY A 1 110 ? 7.660 0.106 -7.271 1.00 98.06 110 GLY A O 1
ATOM 818 N N . ILE A 1 111 ? 6.310 0.724 -5.603 1.00 98.50 111 ILE A N 1
ATOM 819 C CA . ILE A 1 111 ? 5.095 0.813 -6.423 1.00 98.50 111 ILE A CA 1
ATOM 820 C C . ILE A 1 111 ? 4.284 2.036 -5.994 1.00 98.50 111 ILE A C 1
ATOM 822 O O . ILE A 1 111 ? 3.841 2.086 -4.847 1.00 98.50 111 ILE A O 1
ATOM 826 N N . ALA A 1 112 ? 4.018 2.961 -6.916 1.00 98.06 112 ALA A N 1
ATOM 827 C CA . ALA A 1 112 ? 3.273 4.191 -6.650 1.00 98.06 112 ALA A CA 1
ATOM 828 C C . ALA A 1 112 ? 1.944 4.261 -7.420 1.00 98.06 112 ALA A C 1
ATOM 830 O O . ALA A 1 112 ? 1.884 4.009 -8.625 1.00 98.06 112 ALA A O 1
ATOM 831 N N . LEU A 1 113 ? 0.865 4.623 -6.721 1.00 97.81 113 LEU A N 1
ATOM 832 C CA . LEU A 1 113 ? -0.464 4.942 -7.252 1.00 97.81 113 LEU A CA 1
ATOM 833 C C . LEU A 1 113 ? -0.775 6.405 -6.905 1.00 97.81 113 LEU A C 1
ATOM 835 O O . LEU A 1 113 ? -1.150 6.719 -5.772 1.00 97.81 113 LEU A O 1
ATOM 839 N N . THR A 1 114 ? -0.634 7.306 -7.878 1.00 95.00 114 THR A N 1
ATOM 840 C CA . THR A 1 114 ? -0.556 8.754 -7.600 1.00 95.00 114 THR A CA 1
ATOM 841 C C . THR A 1 114 ? -1.839 9.543 -7.872 1.00 95.00 114 THR A C 1
ATOM 843 O O . THR A 1 114 ? -2.006 10.651 -7.360 1.00 95.00 114 THR A O 1
ATOM 846 N N . ALA A 1 115 ? -2.796 8.978 -8.612 1.00 93.69 115 ALA A N 1
ATOM 847 C CA . ALA A 1 115 ? -4.128 9.552 -8.841 1.00 93.69 115 ALA A CA 1
ATOM 848 C C . ALA A 1 115 ? -5.192 8.442 -8.929 1.00 93.69 115 ALA A C 1
ATOM 850 O O . ALA A 1 115 ? -4.944 7.359 -8.436 1.00 93.69 115 ALA A O 1
ATOM 851 N N . ASN A 1 116 ? -6.360 8.697 -9.538 1.00 93.56 116 ASN A N 1
ATOM 852 C CA . ASN A 1 116 ? -7.544 7.810 -9.599 1.00 93.56 116 ASN A CA 1
ATOM 853 C C . ASN A 1 116 ? -7.265 6.412 -10.205 1.00 93.56 116 ASN A C 1
ATOM 855 O O . ASN A 1 116 ? -7.664 6.142 -11.337 1.00 93.56 116 ASN A O 1
ATOM 859 N N . ASN A 1 117 ? -6.529 5.556 -9.508 1.00 96.25 117 ASN A N 1
ATOM 860 C CA . ASN A 1 117 ? -6.237 4.189 -9.895 1.00 96.25 117 ASN A CA 1
ATOM 861 C C . ASN A 1 117 ? -7.049 3.289 -8.974 1.00 96.25 117 ASN A C 1
ATOM 863 O O . ASN A 1 117 ? -6.797 3.255 -7.767 1.00 96.25 117 ASN A O 1
ATOM 867 N N . ASP A 1 118 ? -8.034 2.607 -9.543 1.00 96.06 118 ASP A N 1
ATOM 868 C CA . ASP A 1 118 ? -9.079 1.934 -8.779 1.00 96.06 118 ASP A CA 1
ATOM 869 C C . ASP A 1 118 ? -9.053 0.431 -9.045 1.00 96.06 118 ASP A C 1
ATOM 871 O O . ASP A 1 118 ? -8.621 -0.027 -10.105 1.00 96.06 118 ASP A O 1
ATOM 875 N N . ASP A 1 119 ? -9.507 -0.357 -8.073 1.00 97.19 119 ASP A N 1
ATOM 876 C CA . ASP A 1 119 ? -9.645 -1.814 -8.195 1.00 97.19 119 ASP A CA 1
ATOM 877 C C . ASP A 1 119 ? -8.344 -2.561 -8.574 1.00 97.19 119 ASP A C 1
ATOM 879 O O . ASP A 1 119 ? -8.365 -3.736 -8.954 1.00 97.19 119 ASP A O 1
ATOM 883 N N . CYS A 1 120 ? -7.178 -1.928 -8.419 1.00 98.06 120 CYS A N 1
ATOM 884 C CA . CYS A 1 120 ? -5.894 -2.548 -8.716 1.00 98.06 120 CYS A CA 1
ATOM 885 C C . CYS A 1 120 ? -5.470 -3.500 -7.590 1.00 98.06 120 CYS A C 1
ATOM 887 O O . CYS A 1 120 ? -5.826 -3.351 -6.417 1.00 98.06 120 CYS A O 1
ATOM 889 N N . THR A 1 121 ? -4.689 -4.518 -7.943 1.00 98.50 121 THR A N 1
ATOM 890 C CA . THR A 1 121 ? -4.171 -5.517 -7.004 1.00 98.50 121 THR A CA 1
ATOM 891 C C . THR A 1 121 ? -2.649 -5.517 -7.008 1.00 98.50 121 THR A C 1
ATOM 893 O O . THR A 1 121 ? -2.026 -5.810 -8.024 1.00 98.50 121 THR A O 1
ATOM 896 N N . ILE A 1 122 ? -2.064 -5.254 -5.842 1.00 98.50 122 ILE A N 1
ATOM 897 C CA . ILE A 1 122 ? -0.631 -5.278 -5.556 1.00 98.50 122 ILE A CA 1
ATOM 898 C C . ILE A 1 122 ? -0.365 -6.465 -4.627 1.00 98.50 122 ILE A C 1
ATOM 900 O O . ILE A 1 122 ? -0.673 -6.416 -3.430 1.00 98.50 122 ILE A O 1
ATOM 904 N N . LEU A 1 123 ? 0.161 -7.553 -5.187 1.00 97.50 123 LEU A N 1
ATOM 905 C CA . LEU A 1 123 ? 0.212 -8.855 -4.520 1.00 97.50 123 LEU A CA 1
ATOM 906 C C . LEU A 1 123 ? 1.583 -9.523 -4.627 1.00 97.50 123 LEU A C 1
ATOM 908 O O . LEU A 1 123 ? 2.041 -9.802 -5.733 1.00 97.50 123 LEU A O 1
ATOM 912 N N . GLY A 1 124 ? 2.188 -9.907 -3.504 1.00 96.94 124 GLY A N 1
ATOM 913 C CA . GLY A 1 124 ? 3.365 -10.784 -3.534 1.00 96.94 124 GLY A CA 1
ATOM 914 C C . GLY A 1 124 ? 4.608 -10.168 -4.179 1.00 96.94 124 GLY A C 1
ATOM 915 O O . GLY A 1 124 ? 5.412 -10.900 -4.746 1.00 96.94 124 GLY A O 1
ATOM 916 N N . ASN A 1 125 ? 4.747 -8.841 -4.181 1.00 98.56 125 ASN A N 1
ATOM 917 C CA . ASN A 1 125 ? 5.937 -8.157 -4.690 1.00 98.56 125 ASN A CA 1
ATOM 918 C C . ASN A 1 125 ? 7.017 -8.066 -3.603 1.00 98.56 125 ASN A C 1
ATOM 920 O O . ASN A 1 125 ? 6.705 -8.027 -2.413 1.00 98.56 125 ASN A O 1
ATOM 924 N N . HIS A 1 126 ? 8.279 -8.004 -4.015 1.00 98.12 126 HIS A N 1
ATOM 925 C CA . HIS A 1 126 ? 9.432 -7.745 -3.160 1.00 98.12 126 HIS A CA 1
ATOM 926 C C . HIS A 1 126 ? 9.865 -6.293 -3.353 1.00 98.12 126 HIS A C 1
ATOM 928 O O . HIS A 1 126 ? 10.313 -5.932 -4.436 1.00 98.12 126 HIS A O 1
ATOM 934 N N . LEU A 1 127 ? 9.702 -5.476 -2.315 1.00 97.94 127 LEU A N 1
ATOM 935 C CA . LEU A 1 127 ? 9.821 -4.019 -2.367 1.00 97.94 127 LEU A CA 1
ATOM 936 C C . LEU A 1 127 ? 10.851 -3.590 -1.323 1.00 97.94 127 LEU A C 1
ATOM 938 O O . LEU A 1 127 ? 10.530 -3.533 -0.130 1.00 97.94 127 LEU A O 1
ATOM 942 N N . PHE A 1 128 ? 12.100 -3.393 -1.735 1.00 95.75 128 PHE A N 1
ATOM 943 C CA . PHE A 1 128 ? 13.206 -3.261 -0.792 1.00 95.75 128 PHE A CA 1
ATOM 944 C C . PHE A 1 128 ? 14.146 -2.106 -1.094 1.00 95.75 128 PHE A C 1
ATOM 946 O O . PHE A 1 128 ? 14.412 -1.821 -2.248 1.00 95.75 128 PHE A O 1
ATOM 953 N N . GLU A 1 129 ? 14.659 -1.477 -0.037 1.00 96.12 129 GLU A N 1
ATOM 954 C CA . GLU A 1 129 ? 15.690 -0.434 -0.117 1.00 96.12 129 GLU A CA 1
ATOM 955 C C . GLU A 1 129 ? 15.318 0.715 -1.070 1.00 96.12 129 GLU A C 1
ATOM 957 O O . GLU A 1 129 ? 16.187 1.291 -1.700 1.00 96.12 129 GLU A O 1
ATOM 962 N N . ASN A 1 130 ? 14.025 1.039 -1.195 1.00 96.38 130 ASN A N 1
ATOM 963 C CA . ASN A 1 130 ? 13.589 2.240 -1.908 1.00 96.38 130 ASN A CA 1
ATOM 964 C C . ASN A 1 130 ? 13.654 3.451 -0.963 1.00 96.38 130 ASN A C 1
ATOM 966 O O . ASN A 1 130 ? 13.373 3.320 0.237 1.00 96.38 130 ASN A O 1
ATOM 970 N N . ASP A 1 131 ? 14.004 4.617 -1.491 1.00 96.38 131 ASP A N 1
ATOM 971 C CA . ASP A 1 131 ? 14.216 5.840 -0.707 1.00 96.38 131 ASP A CA 1
ATOM 972 C C . ASP A 1 131 ? 12.909 6.441 -0.149 1.00 96.38 131 ASP A C 1
ATOM 974 O O . ASP A 1 131 ? 12.936 7.147 0.863 1.00 96.38 131 ASP A O 1
ATOM 978 N N . ASP A 1 132 ? 11.749 6.079 -0.705 1.00 96.25 132 ASP A N 1
ATOM 979 C CA . ASP A 1 132 ? 10.444 6.424 -0.137 1.00 96.25 132 ASP A CA 1
ATOM 980 C C . ASP A 1 132 ? 9.734 5.207 0.472 1.00 96.25 132 ASP A C 1
ATOM 982 O O . ASP A 1 132 ? 10.134 4.683 1.524 1.00 96.25 132 ASP A O 1
ATOM 986 N N . TYR A 1 133 ? 8.622 4.783 -0.130 1.00 97.88 133 TYR A N 1
ATOM 987 C CA . TYR A 1 133 ? 7.770 3.716 0.374 1.00 97.88 133 TYR A CA 1
ATOM 988 C C . TYR A 1 133 ? 7.975 2.435 -0.431 1.00 97.88 133 TYR A C 1
ATOM 990 O O . TYR A 1 133 ? 8.341 2.458 -1.602 1.00 97.88 133 TYR A O 1
ATOM 998 N N . GLY A 1 134 ? 7.666 1.270 0.140 1.00 98.00 134 GLY A N 1
ATOM 999 C CA . GLY A 1 134 ? 7.547 0.087 -0.717 1.00 98.00 134 GLY A CA 1
ATOM 1000 C C . GLY A 1 134 ? 6.298 0.169 -1.596 1.00 98.00 134 GLY A C 1
ATOM 1001 O O . GLY A 1 134 ? 6.385 -0.037 -2.803 1.00 98.00 134 GLY A O 1
ATOM 1002 N N . VAL A 1 135 ? 5.146 0.508 -1.005 1.00 98.38 135 VAL A N 1
ATOM 1003 C CA . VAL A 1 135 ? 3.917 0.858 -1.737 1.00 98.38 135 VAL A CA 1
ATOM 1004 C C . VAL A 1 135 ? 3.440 2.236 -1.307 1.00 98.38 135 VAL A C 1
ATOM 1006 O O . VAL A 1 135 ? 3.194 2.470 -0.123 1.00 98.38 135 VAL A O 1
ATOM 1009 N N . GLU A 1 136 ? 3.209 3.106 -2.277 1.00 98.19 136 GLU A N 1
ATOM 1010 C CA . GLU A 1 136 ? 2.627 4.421 -2.070 1.00 98.19 136 GLU A CA 1
ATOM 1011 C C . GLU A 1 136 ? 1.262 4.522 -2.751 1.00 98.19 136 GLU A C 1
ATOM 1013 O O . GLU A 1 136 ? 1.137 4.366 -3.963 1.00 98.19 136 GLU A O 1
ATOM 1018 N N . ILE A 1 137 ? 0.216 4.794 -1.973 1.00 97.88 137 ILE A N 1
ATOM 1019 C CA . ILE A 1 137 ? -1.093 5.204 -2.490 1.00 97.88 137 ILE A CA 1
ATOM 1020 C C . ILE A 1 137 ? -1.301 6.656 -2.070 1.00 97.88 137 ILE A C 1
ATOM 1022 O O . ILE A 1 137 ? -1.749 6.935 -0.953 1.00 97.88 137 ILE A O 1
ATOM 1026 N N . THR A 1 138 ? -0.939 7.579 -2.959 1.00 95.31 138 THR A N 1
ATOM 1027 C CA . THR A 1 138 ? -0.793 9.006 -2.645 1.00 95.31 138 THR A CA 1
ATOM 1028 C C . THR A 1 138 ? -2.135 9.726 -2.592 1.00 95.31 138 THR A C 1
ATOM 1030 O O . THR A 1 138 ? -2.378 10.530 -1.688 1.00 95.31 138 THR A O 1
ATOM 1033 N N . ALA A 1 139 ? -3.024 9.455 -3.551 1.00 94.12 139 ALA A N 1
ATOM 1034 C CA . ALA A 1 139 ? -4.290 10.168 -3.684 1.00 94.12 139 ALA A CA 1
ATOM 1035 C C . ALA A 1 139 ? -5.446 9.424 -3.009 1.00 94.12 139 ALA A C 1
ATOM 1037 O O . ALA A 1 139 ? -5.678 8.246 -3.270 1.00 94.12 139 ALA A O 1
ATOM 1038 N N . GLY A 1 140 ? -6.261 10.146 -2.233 1.00 94.38 140 GLY A N 1
ATOM 1039 C CA . GLY A 1 140 ? -7.490 9.593 -1.643 1.00 94.38 140 GLY A CA 1
ATOM 1040 C C . GLY A 1 140 ? -8.606 9.281 -2.634 1.00 94.38 140 GLY A C 1
ATOM 1041 O O . GLY A 1 140 ? -9.661 8.794 -2.243 1.00 94.38 140 GLY A O 1
ATOM 1042 N N . THR A 1 141 ? -8.381 9.563 -3.914 1.00 95.25 141 THR A N 1
ATOM 1043 C CA . THR A 1 141 ? -9.254 9.150 -5.008 1.00 95.25 141 THR A CA 1
ATOM 1044 C C . THR A 1 141 ? -8.923 7.768 -5.561 1.00 95.25 141 THR A C 1
ATOM 1046 O O . THR A 1 141 ? -9.713 7.290 -6.362 1.00 95.25 141 THR A O 1
ATOM 1049 N N . CYS A 1 142 ? -7.811 7.135 -5.162 1.00 96.31 142 CYS A N 1
ATOM 1050 C CA . CYS A 1 142 ? -7.583 5.717 -5.441 1.00 96.31 142 CYS A CA 1
ATOM 1051 C C . CYS A 1 142 ? -8.542 4.902 -4.570 1.00 96.31 142 CYS A C 1
ATOM 1053 O O . CYS A 1 142 ? -8.429 4.976 -3.344 1.00 96.31 142 CYS A O 1
ATOM 1055 N N . ASP A 1 143 ? -9.448 4.133 -5.166 1.00 96.19 143 ASP A N 1
ATOM 1056 C CA . ASP A 1 143 ? -10.473 3.378 -4.442 1.00 96.19 143 ASP A CA 1
ATOM 1057 C C . ASP A 1 143 ? -10.371 1.858 -4.651 1.00 96.19 143 ASP A C 1
ATOM 1059 O O . ASP A 1 143 ? -9.974 1.361 -5.704 1.00 96.19 143 ASP A O 1
ATOM 1063 N N . ASN A 1 144 ? -10.759 1.093 -3.629 1.00 96.44 144 ASN A N 1
ATOM 1064 C CA . ASN A 1 144 ? -10.902 -0.371 -3.665 1.00 96.44 144 ASN A CA 1
ATOM 1065 C C . ASN A 1 144 ? -9.649 -1.161 -4.094 1.00 96.44 144 ASN A C 1
ATOM 1067 O O . ASN A 1 144 ? -9.736 -2.316 -4.531 1.00 96.44 144 ASN A O 1
ATOM 1071 N N . ASN A 1 145 ? -8.466 -0.578 -3.917 1.00 97.75 145 ASN A N 1
ATOM 1072 C CA . ASN A 1 145 ? -7.203 -1.247 -4.205 1.00 97.75 145 ASN A CA 1
ATOM 1073 C C . ASN A 1 145 ? -6.908 -2.355 -3.189 1.00 97.75 145 ASN A C 1
ATOM 1075 O O . ASN A 1 145 ? -7.289 -2.283 -2.022 1.00 97.75 145 ASN A O 1
ATOM 1079 N N . ARG A 1 146 ? -6.201 -3.403 -3.611 1.00 97.75 146 ARG A N 1
ATOM 1080 C CA . ARG A 1 146 ? -5.823 -4.537 -2.754 1.00 97.75 146 ARG A CA 1
ATOM 1081 C C . ARG A 1 146 ? -4.314 -4.586 -2.607 1.00 97.75 146 ARG A C 1
ATOM 1083 O O . ARG A 1 146 ? -3.626 -4.828 -3.590 1.00 97.75 146 ARG A O 1
ATOM 1090 N N . VAL A 1 147 ? -3.807 -4.436 -1.385 1.00 96.94 147 VAL A N 1
ATOM 1091 C CA . VAL A 1 147 ? -2.369 -4.526 -1.080 1.00 96.94 147 VAL A CA 1
ATOM 1092 C C . VAL A 1 147 ? -2.153 -5.677 -0.111 1.00 96.94 147 VAL A C 1
ATOM 1094 O O . VAL A 1 147 ? -2.529 -5.602 1.061 1.00 96.94 147 VAL A O 1
ATOM 1097 N N . ARG A 1 148 ? -1.610 -6.795 -0.599 1.00 93.00 148 ARG A N 1
ATOM 1098 C CA . ARG A 1 148 ? -1.525 -8.039 0.181 1.00 93.00 148 ARG A CA 1
ATOM 1099 C C . ARG A 1 148 ? -0.240 -8.799 -0.083 1.00 93.00 148 ARG A C 1
ATOM 1101 O O . ARG A 1 148 ? 0.259 -8.808 -1.197 1.00 93.00 148 ARG A O 1
ATOM 1108 N N . GLU A 1 149 ? 0.253 -9.472 0.953 1.00 92.31 149 GLU A N 1
ATOM 1109 C CA . GLU A 1 149 ? 1.358 -10.443 0.863 1.00 92.31 149 GLU A CA 1
ATOM 1110 C C . GLU A 1 149 ? 2.634 -9.897 0.194 1.00 92.31 149 GLU A C 1
ATOM 1112 O O . GLU A 1 149 ? 3.457 -10.670 -0.274 1.00 92.31 149 GLU A O 1
ATOM 1117 N N . ASN A 1 150 ? 2.813 -8.574 0.140 1.00 95.88 150 ASN A N 1
ATOM 1118 C CA . ASN A 1 150 ? 4.054 -7.973 -0.334 1.00 95.88 150 ASN A CA 1
ATOM 1119 C C . ASN A 1 150 ? 5.116 -8.058 0.770 1.00 95.88 150 ASN A C 1
ATOM 1121 O O . ASN A 1 150 ? 4.804 -8.024 1.963 1.00 95.88 150 ASN A O 1
ATOM 1125 N N . HIS A 1 151 ? 6.370 -8.165 0.354 1.00 95.00 151 HIS A N 1
ATOM 1126 C CA . HIS A 1 151 ? 7.534 -8.260 1.216 1.00 95.00 151 HIS A CA 1
ATOM 1127 C C . HIS A 1 151 ? 8.281 -6.934 1.184 1.00 95.00 151 HIS A C 1
ATOM 1129 O O . HIS A 1 151 ? 8.904 -6.613 0.173 1.00 95.00 151 HIS A O 1
ATOM 1135 N N . PHE A 1 152 ? 8.247 -6.189 2.285 1.00 95.56 152 PHE A N 1
ATOM 1136 C CA . PHE A 1 152 ? 8.940 -4.914 2.394 1.00 95.56 152 PHE A CA 1
ATOM 1137 C C . PHE A 1 152 ? 10.215 -5.069 3.230 1.00 95.56 152 PHE A C 1
ATOM 1139 O O . PHE A 1 152 ? 10.227 -5.798 4.226 1.00 95.56 152 PHE A O 1
ATOM 1146 N N . HIS A 1 153 ? 11.309 -4.419 2.841 1.00 94.31 153 HIS A N 1
ATOM 1147 C CA . HIS A 1 153 ? 12.547 -4.435 3.623 1.00 94.31 153 HIS A CA 1
ATOM 1148 C C . HIS A 1 153 ? 13.385 -3.191 3.356 1.00 94.31 153 HIS A C 1
ATOM 1150 O O . HIS A 1 153 ? 13.661 -2.893 2.209 1.00 94.31 153 HIS A O 1
ATOM 1156 N N . GLY A 1 154 ? 13.826 -2.476 4.389 1.00 94.50 154 GLY A N 1
ATOM 1157 C CA . GLY A 1 154 ? 14.806 -1.398 4.214 1.00 94.50 154 GLY A CA 1
ATOM 1158 C C . GLY A 1 154 ? 14.332 -0.169 3.426 1.00 94.50 154 GLY A C 1
ATOM 1159 O O . GLY A 1 154 ? 15.160 0.695 3.182 1.00 94.50 154 GLY A O 1
ATOM 1160 N N . ASN A 1 155 ? 13.046 -0.061 3.055 1.00 96.50 155 ASN A N 1
ATOM 1161 C CA . ASN A 1 155 ? 12.516 1.185 2.485 1.00 96.50 155 ASN A CA 1
ATOM 1162 C C . ASN A 1 155 ? 12.621 2.301 3.532 1.00 96.50 155 ASN A C 1
ATOM 1164 O O . ASN A 1 155 ? 12.295 2.071 4.703 1.00 96.50 155 ASN A O 1
ATOM 1168 N N . VAL A 1 156 ? 13.099 3.474 3.128 1.00 96.38 156 VAL A N 1
ATOM 1169 C CA . VAL A 1 156 ? 13.567 4.507 4.060 1.00 96.38 156 VAL A CA 1
ATOM 1170 C C . VAL A 1 156 ? 12.409 5.206 4.768 1.00 96.38 156 VAL A C 1
ATOM 1172 O O . VAL A 1 156 ? 12.495 5.423 5.980 1.00 96.38 156 VAL A O 1
ATOM 1175 N N . THR A 1 157 ? 11.321 5.529 4.064 1.00 96.31 157 THR A N 1
ATOM 1176 C CA . THR A 1 157 ? 10.209 6.277 4.665 1.00 96.31 157 THR A CA 1
ATOM 1177 C C . THR A 1 157 ? 9.265 5.365 5.449 1.00 96.31 157 THR A C 1
ATOM 1179 O O . THR A 1 157 ? 9.078 5.570 6.650 1.00 96.31 157 THR A O 1
ATOM 1182 N N . ALA A 1 158 ? 8.666 4.354 4.810 1.00 95.44 158 ALA A N 1
ATOM 1183 C CA . ALA A 1 158 ? 7.878 3.307 5.478 1.00 95.44 158 ALA A CA 1
ATOM 1184 C C . ALA A 1 158 ? 7.578 2.131 4.523 1.00 95.44 158 ALA A C 1
ATOM 1186 O O . ALA A 1 158 ? 7.751 2.253 3.312 1.00 95.44 158 ALA A O 1
ATOM 1187 N N . PRO A 1 159 ? 7.060 0.986 5.012 1.00 95.81 159 PRO A N 1
ATOM 1188 C CA . PRO A 1 159 ? 6.545 -0.059 4.130 1.00 95.81 159 PRO A CA 1
ATOM 1189 C C . PRO A 1 159 ? 5.420 0.448 3.215 1.00 95.81 159 PRO A C 1
ATOM 1191 O O . PRO A 1 159 ? 5.502 0.277 1.999 1.00 95.81 159 PRO A O 1
ATOM 1194 N N . VAL A 1 160 ? 4.394 1.094 3.782 1.00 97.00 160 VAL A N 1
ATOM 1195 C CA . VAL A 1 160 ? 3.212 1.550 3.041 1.00 97.00 160 VAL A CA 1
ATOM 1196 C C . VAL A 1 160 ? 2.794 2.967 3.444 1.00 97.00 160 VAL A C 1
ATOM 1198 O O . VAL A 1 160 ? 2.613 3.253 4.631 1.00 97.00 160 VAL A O 1
ATOM 1201 N N . LEU A 1 161 ? 2.525 3.813 2.445 1.00 96.62 161 LEU A N 1
ATOM 1202 C CA . LEU A 1 161 ? 1.646 4.980 2.568 1.00 96.62 161 LEU A CA 1
ATOM 1203 C C . LEU A 1 161 ? 0.273 4.640 1.985 1.00 96.62 161 LEU A C 1
ATOM 1205 O O . LEU A 1 161 ? 0.176 4.159 0.857 1.00 96.62 161 LEU A O 1
ATOM 1209 N N . ASN A 1 162 ? -0.799 4.920 2.727 1.00 96.25 162 ASN A N 1
ATOM 1210 C CA . ASN A 1 162 ? -2.159 4.719 2.236 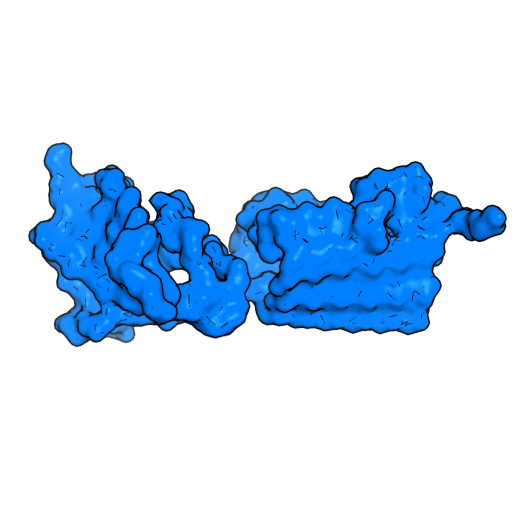1.00 96.25 162 ASN A CA 1
ATOM 1211 C C . ASN A 1 162 ? -3.059 5.916 2.527 1.00 96.25 162 ASN A C 1
ATOM 1213 O O . ASN A 1 162 ? -3.671 5.993 3.591 1.00 96.25 162 ASN A O 1
ATOM 1217 N N . ASN A 1 163 ? -3.197 6.792 1.537 1.00 96.25 163 ASN A N 1
ATOM 1218 C CA . ASN A 1 163 ? -4.218 7.835 1.533 1.00 96.25 163 ASN A CA 1
ATOM 1219 C C . ASN A 1 163 ? -5.486 7.410 0.780 1.00 96.25 163 ASN A C 1
ATOM 1221 O O . ASN A 1 163 ? -6.479 8.130 0.852 1.00 96.25 163 ASN A O 1
ATOM 1225 N N . GLY A 1 164 ? -5.451 6.281 0.060 1.00 95.75 164 GLY A N 1
ATOM 1226 C CA . GLY A 1 164 ? -6.555 5.766 -0.751 1.00 95.75 164 GLY A CA 1
ATOM 1227 C C . GLY A 1 164 ? -7.821 5.460 0.048 1.00 95.75 164 GLY A C 1
ATOM 1228 O O . GLY A 1 164 ? -7.776 5.103 1.229 1.00 95.75 164 GLY A O 1
ATOM 1229 N N . ALA A 1 165 ? -8.963 5.569 -0.623 1.00 94.44 165 ALA A N 1
ATOM 1230 C CA . ALA A 1 165 ? -10.244 5.116 -0.108 1.00 94.44 165 ALA A CA 1
ATOM 1231 C C . ALA A 1 165 ? -10.380 3.596 -0.296 1.00 94.44 165 ALA A C 1
ATOM 1233 O O . ALA A 1 165 ? -9.856 3.017 -1.241 1.00 94.44 165 ALA A O 1
ATOM 1234 N N . GLY A 1 166 ? -11.040 2.915 0.642 1.00 93.25 166 GLY A N 1
ATOM 1235 C CA . GLY A 1 166 ? -11.415 1.509 0.451 1.00 93.25 166 GLY A CA 1
ATOM 1236 C C . GLY A 1 166 ? -10.257 0.514 0.276 1.00 93.25 166 GLY A C 1
ATOM 1237 O O . GLY A 1 166 ? -10.520 -0.637 -0.071 1.00 93.25 166 GLY A O 1
ATOM 1238 N N . THR A 1 167 ? -8.997 0.903 0.517 1.00 95.81 167 THR A N 1
ATOM 1239 C CA . THR A 1 167 ? -7.848 0.004 0.357 1.00 95.81 167 THR A CA 1
ATOM 1240 C C . THR A 1 167 ? -7.975 -1.208 1.274 1.00 95.81 167 THR A C 1
ATOM 1242 O O . THR A 1 167 ? -8.167 -1.104 2.486 1.00 95.81 167 THR A O 1
ATOM 1245 N N . ILE A 1 168 ? -7.834 -2.392 0.690 1.00 94.06 168 ILE A N 1
ATOM 1246 C CA . ILE A 1 168 ? -8.010 -3.668 1.364 1.00 94.06 168 ILE A CA 1
ATOM 1247 C C . ILE A 1 168 ? -6.641 -4.298 1.635 1.00 94.06 168 ILE A C 1
ATOM 1249 O O . ILE A 1 168 ? -5.995 -4.843 0.735 1.00 94.06 168 ILE A O 1
ATOM 1253 N N . PHE A 1 169 ? -6.253 -4.313 2.908 1.00 92.00 169 PHE A N 1
ATOM 1254 C CA . PHE A 1 169 ? -5.062 -5.010 3.401 1.00 92.00 169 PHE A CA 1
ATOM 1255 C C . PHE A 1 169 ? -5.367 -6.458 3.829 1.00 92.00 169 PHE A C 1
ATOM 1257 O O . PHE A 1 169 ? -6.470 -6.985 3.626 1.00 92.00 169 PHE A O 1
ATOM 1264 N N . HIS A 1 170 ? -4.368 -7.142 4.393 1.00 84.62 170 HIS A N 1
ATOM 1265 C CA . HIS A 1 170 ? -4.590 -8.378 5.142 1.00 84.62 170 HIS A CA 1
ATOM 1266 C C . HIS A 1 170 ? -5.266 -8.041 6.481 1.00 84.62 170 HIS A C 1
ATOM 1268 O O . HIS A 1 170 ? -4.805 -7.163 7.204 1.00 84.62 170 HIS A O 1
ATOM 1274 N N . THR A 1 171 ? -6.347 -8.743 6.829 1.00 82.69 171 THR A N 1
ATOM 1275 C CA . THR A 1 171 ? -7.114 -8.485 8.059 1.00 82.69 171 THR A CA 1
ATOM 1276 C C . THR A 1 171 ? -7.237 -9.758 8.880 1.00 82.69 171 THR A C 1
ATOM 1278 O O . THR A 1 171 ? -7.578 -10.815 8.349 1.00 82.69 171 THR A O 1
ATOM 1281 N N . LYS A 1 172 ? -7.026 -9.643 10.192 1.00 80.50 172 LYS A N 1
ATOM 1282 C CA . LYS A 1 172 ? -7.280 -10.710 11.160 1.00 80.50 172 LYS A CA 1
ATOM 1283 C C . LYS A 1 172 ? -8.264 -10.215 12.212 1.00 80.50 172 LYS A C 1
ATOM 1285 O O . LYS A 1 172 ? -8.114 -9.117 12.732 1.00 80.50 172 LYS A O 1
ATOM 1290 N N . GLN A 1 173 ? -9.277 -11.025 12.499 1.00 79.81 173 GLN A N 1
ATOM 1291 C CA . GLN A 1 173 ? -10.290 -10.717 13.505 1.00 79.81 173 GLN A CA 1
ATOM 1292 C C . GLN A 1 173 ? -9.938 -11.397 14.828 1.00 79.81 173 GLN A C 1
ATOM 1294 O O . GLN A 1 173 ? -9.580 -12.577 14.850 1.00 79.81 173 GLN A O 1
ATOM 1299 N N . TYR A 1 174 ? -10.063 -10.646 15.920 1.00 77.56 174 TYR A N 1
ATOM 1300 C CA . TYR A 1 174 ? -9.843 -11.113 17.284 1.00 77.56 174 TYR A CA 1
ATOM 1301 C C . TYR A 1 174 ? -11.136 -10.975 18.090 1.00 77.56 174 TYR A C 1
ATOM 1303 O O . TYR A 1 174 ? -11.907 -10.041 17.878 1.00 77.56 174 TYR A O 1
ATOM 1311 N N . TYR A 1 175 ? -11.358 -11.904 19.018 1.00 72.56 175 TYR A N 1
ATOM 1312 C CA . TYR A 1 175 ? -12.480 -11.873 19.958 1.00 72.56 175 TYR A CA 1
ATOM 1313 C C . TYR A 1 175 ? -11.961 -11.615 21.377 1.00 72.56 175 TYR A C 1
ATOM 1315 O O . TYR A 1 175 ? -10.805 -11.908 21.692 1.00 72.56 175 TYR A O 1
ATOM 1323 N N . VAL A 1 176 ? -12.810 -11.047 22.233 1.00 71.94 176 VAL A N 1
ATOM 1324 C CA . VAL A 1 176 ? -12.453 -10.678 23.610 1.00 71.94 176 VAL A CA 1
ATOM 1325 C C . VAL A 1 176 ? -12.168 -11.945 24.431 1.00 71.94 176 VAL A C 1
ATOM 1327 O O . VAL A 1 176 ? -12.896 -12.923 24.348 1.00 71.94 176 VAL A O 1
ATOM 1330 N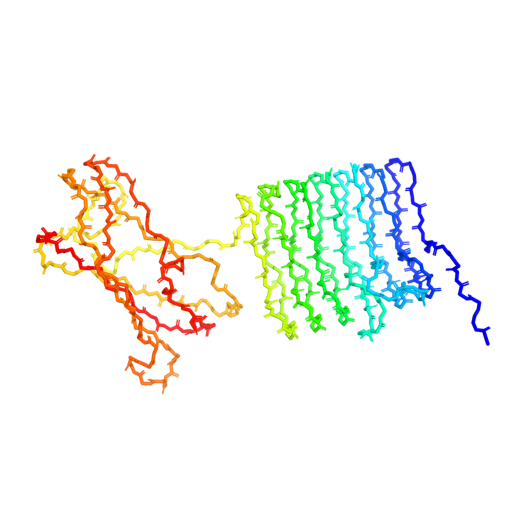 N . ALA A 1 177 ? -11.107 -11.951 25.247 1.00 57.12 177 ALA A N 1
ATOM 1331 C CA . ALA A 1 177 ? -10.527 -13.176 25.829 1.00 57.12 177 ALA A CA 1
ATOM 1332 C C . ALA A 1 177 ? -11.407 -13.932 26.855 1.00 57.12 177 ALA A C 1
ATOM 1334 O O . ALA A 1 177 ? -11.009 -14.986 27.361 1.00 57.12 177 ALA A O 1
ATOM 1335 N N . ARG A 1 178 ? -12.582 -13.400 27.205 1.00 60.28 178 ARG A N 1
ATOM 1336 C CA . ARG A 1 178 ? -13.578 -14.062 28.054 1.00 60.28 178 ARG A CA 1
ATOM 1337 C C . ARG A 1 178 ? -14.973 -13.715 27.555 1.00 60.28 178 ARG A C 1
ATOM 1339 O O . ARG A 1 178 ? -15.509 -12.681 27.944 1.00 60.28 178 ARG A O 1
ATOM 1346 N N . ASP A 1 179 ? -15.532 -14.607 26.747 1.00 56.69 179 ASP A N 1
ATOM 1347 C CA . ASP A 1 179 ? -16.940 -14.595 26.358 1.00 56.69 179 ASP A CA 1
ATOM 1348 C C . ASP A 1 179 ? -17.793 -14.860 27.606 1.00 56.69 179 ASP A C 1
ATOM 1350 O O . ASP A 1 179 ? -18.015 -16.011 27.990 1.00 56.69 179 ASP A O 1
ATOM 1354 N N . ASP A 1 180 ? -18.226 -13.815 28.305 1.00 59.66 180 ASP A N 1
ATOM 1355 C CA . ASP A 1 180 ? -19.316 -13.952 29.274 1.00 59.66 180 ASP A CA 1
ATOM 1356 C C . ASP A 1 180 ? -20.665 -13.513 28.713 1.00 59.66 180 ASP A C 1
ATOM 1358 O O . ASP A 1 180 ? -21.680 -13.837 29.323 1.00 59.66 180 ASP A O 1
ATOM 1362 N N . ASP A 1 181 ? -20.686 -12.906 27.521 1.00 61.03 181 ASP A N 1
ATOM 1363 C CA . ASP A 1 181 ? -21.905 -12.508 26.831 1.00 61.03 181 ASP A CA 1
ATOM 1364 C C . ASP A 1 181 ? -21.813 -12.705 25.309 1.00 61.03 181 ASP A C 1
ATOM 1366 O O . ASP A 1 181 ? -20.784 -12.486 24.674 1.00 61.03 181 ASP A O 1
ATOM 1370 N N . ASN A 1 182 ? -22.939 -13.083 24.704 1.00 66.12 182 ASN A N 1
ATOM 1371 C CA . ASN A 1 182 ? -23.114 -13.071 23.254 1.00 66.12 182 ASN A CA 1
ATOM 1372 C C . ASN A 1 182 ? -24.028 -11.903 22.888 1.00 66.12 182 ASN A C 1
ATOM 1374 O O . ASN A 1 182 ? -25.172 -11.850 23.350 1.00 66.12 182 ASN A O 1
ATOM 1378 N N . VAL A 1 183 ? -23.579 -11.011 22.002 1.00 64.31 183 VAL A N 1
ATOM 1379 C CA . VAL A 1 183 ? -24.486 -10.059 21.347 1.00 64.31 183 VAL A CA 1
ATOM 1380 C C . VAL A 1 183 ? -24.971 -10.705 20.053 1.00 64.31 183 VAL A C 1
ATOM 1382 O O . VAL A 1 183 ? -24.360 -10.605 18.990 1.00 64.31 183 VAL A O 1
ATOM 1385 N N . GLY A 1 184 ? -26.054 -11.474 20.168 1.00 72.31 184 GLY A N 1
ATOM 1386 C CA . GLY A 1 184 ? -26.534 -12.324 19.081 1.00 72.31 184 GLY A CA 1
ATOM 1387 C C . GLY A 1 184 ? -25.607 -13.519 18.844 1.00 72.31 184 GLY A C 1
ATOM 1388 O O . GLY A 1 184 ? -25.542 -14.416 19.680 1.00 72.31 184 GLY A O 1
ATOM 1389 N N . ALA A 1 185 ? -24.932 -13.552 17.691 1.00 70.38 185 ALA A N 1
ATOM 1390 C CA . ALA A 1 185 ? -24.040 -14.645 17.281 1.00 70.38 185 ALA A CA 1
ATOM 1391 C C . ALA A 1 185 ? -22.544 -14.321 17.439 1.00 70.38 185 ALA A C 1
ATOM 1393 O O . ALA A 1 185 ? -21.708 -15.143 17.068 1.00 70.38 185 ALA A O 1
ATOM 1394 N N . ILE A 1 186 ? -22.208 -13.129 17.938 1.00 72.94 186 ILE A N 1
ATOM 1395 C CA . ILE A 1 186 ? -20.826 -12.660 18.026 1.00 72.94 186 ILE A CA 1
ATOM 1396 C C . ILE A 1 186 ? -20.387 -12.703 19.491 1.00 72.94 186 ILE A C 1
ATOM 1398 O O . ILE A 1 186 ? -21.042 -12.068 20.329 1.00 72.94 186 ILE A O 1
ATOM 1402 N N . PRO A 1 187 ? -19.317 -13.460 19.802 1.00 74.00 187 PRO A N 1
ATOM 1403 C CA . PRO A 1 187 ? -18.744 -13.480 21.137 1.00 74.00 187 PRO A CA 1
ATOM 1404 C C . PRO A 1 187 ? -18.244 -12.090 21.522 1.00 74.00 187 PRO A C 1
ATOM 1406 O O . PRO A 1 187 ? -17.601 -11.405 20.720 1.00 74.00 187 PRO A O 1
ATOM 1409 N N . GLY A 1 188 ? -18.565 -11.655 22.737 1.00 76.88 188 GLY A N 1
ATOM 1410 C CA . GLY A 1 188 ? -18.211 -10.328 23.207 1.00 76.88 188 GLY A CA 1
ATOM 1411 C C . GLY A 1 188 ? -18.141 -10.226 24.723 1.00 76.88 188 GLY A C 1
ATOM 1412 O O . GLY A 1 188 ? -18.286 -11.195 25.466 1.00 76.88 188 GLY A O 1
ATOM 1413 N N . LYS A 1 189 ? -17.903 -8.996 25.173 1.00 82.88 189 LYS A N 1
ATOM 1414 C CA . LYS A 1 189 ? -17.846 -8.624 26.582 1.00 82.88 189 LYS A CA 1
ATOM 1415 C C . LYS A 1 189 ? -18.854 -7.513 26.827 1.00 82.88 189 LYS A C 1
ATOM 1417 O O . LYS A 1 189 ? -18.685 -6.418 26.294 1.00 82.88 189 LYS A O 1
ATOM 1422 N N . SER A 1 190 ? -19.877 -7.764 27.642 1.00 84.19 190 SER A N 1
ATOM 1423 C CA . SER A 1 190 ? -20.732 -6.675 28.114 1.00 84.19 190 SER A CA 1
ATOM 1424 C C . SER A 1 190 ? -20.019 -5.919 29.229 1.00 84.19 190 SER A C 1
ATOM 1426 O O . SER A 1 190 ? -19.480 -6.520 30.163 1.00 84.19 190 SER A O 1
ATOM 1428 N N . ILE A 1 191 ? -20.010 -4.593 29.129 1.00 84.50 191 ILE A N 1
ATOM 1429 C CA . ILE A 1 191 ? -19.503 -3.706 30.175 1.00 84.50 191 ILE A CA 1
ATOM 1430 C C . ILE A 1 191 ? -20.530 -2.625 30.509 1.00 84.50 191 ILE A C 1
ATOM 1432 O O . ILE A 1 191 ? -21.226 -2.093 29.643 1.00 84.50 191 ILE A O 1
ATOM 1436 N N . THR A 1 192 ? -20.632 -2.291 31.791 1.00 84.56 192 THR A N 1
ATOM 1437 C CA . THR A 1 192 ? -21.441 -1.186 32.314 1.00 84.56 192 THR A CA 1
ATOM 1438 C C . THR A 1 192 ? -20.564 0.005 32.704 1.00 84.56 192 THR A C 1
ATOM 1440 O O . THR A 1 192 ? -19.343 -0.061 32.649 1.00 84.56 192 THR A O 1
ATOM 1443 N N . ASN A 1 193 ? -21.179 1.110 33.140 1.00 83.00 193 ASN A N 1
ATOM 1444 C CA . ASN A 1 193 ? -20.444 2.303 33.575 1.00 83.00 193 ASN A CA 1
ATOM 1445 C C . ASN A 1 193 ? -19.409 1.972 34.667 1.00 83.00 193 ASN A C 1
ATOM 1447 O O . ASN A 1 193 ? -19.754 1.315 35.653 1.00 83.00 193 ASN A O 1
ATOM 1451 N N . GLY A 1 194 ? -18.171 2.435 34.490 1.00 82.00 194 GLY A N 1
ATOM 1452 C CA . GLY A 1 194 ? -17.051 2.171 35.394 1.00 82.00 194 GLY A CA 1
ATOM 1453 C C . GLY A 1 194 ? -16.469 0.756 35.308 1.00 82.00 194 GLY A C 1
ATOM 1454 O O . GLY A 1 194 ? -15.648 0.399 36.148 1.00 82.00 194 GLY A O 1
ATOM 1455 N N . GLN A 1 195 ? -16.902 -0.062 34.343 1.00 86.94 195 GLN A N 1
ATOM 1456 C CA . GLN A 1 195 ? -16.264 -1.341 34.032 1.00 86.94 195 GLN A CA 1
ATOM 1457 C C . GLN A 1 195 ? -15.291 -1.190 32.863 1.00 86.94 195 GLN A C 1
ATOM 1459 O O . GLN A 1 195 ? -15.478 -0.344 31.986 1.00 86.94 195 GLN A O 1
ATOM 1464 N N . THR A 1 196 ? -14.294 -2.073 32.850 1.00 86.00 196 THR A N 1
ATOM 1465 C CA . THR A 1 196 ? -13.253 -2.137 31.824 1.00 86.00 196 THR A CA 1
ATOM 1466 C C . THR A 1 196 ? -13.313 -3.487 31.114 1.00 86.00 196 THR A C 1
ATOM 1468 O O . THR A 1 196 ? -13.402 -4.537 31.762 1.00 86.00 196 THR A O 1
ATOM 1471 N N . ALA A 1 197 ? -13.276 -3.468 29.783 1.00 86.50 197 ALA A N 1
ATOM 1472 C CA . ALA A 1 197 ? -13.051 -4.650 28.955 1.00 86.50 197 ALA A CA 1
ATOM 1473 C C . ALA A 1 197 ? -11.573 -4.737 28.568 1.00 86.50 197 ALA A C 1
ATOM 1475 O O . ALA A 1 197 ? -10.941 -3.708 28.361 1.00 86.50 197 ALA A O 1
ATOM 1476 N N . TYR A 1 198 ? -11.050 -5.957 28.435 1.00 85.50 198 TYR A N 1
ATOM 1477 C CA . TYR A 1 198 ? -9.670 -6.201 28.017 1.00 85.50 198 TYR A CA 1
ATOM 1478 C C . TYR A 1 198 ? -9.647 -7.096 26.783 1.00 85.50 198 TYR A C 1
ATOM 1480 O O . TYR A 1 198 ? -10.224 -8.187 26.802 1.00 85.50 198 TYR A O 1
ATOM 1488 N N . ILE A 1 199 ? -8.948 -6.666 25.738 1.00 86.62 199 ILE A N 1
ATOM 1489 C CA . ILE A 1 199 ? -8.672 -7.473 24.549 1.00 86.62 199 ILE A CA 1
ATOM 1490 C C . ILE A 1 199 ? -7.162 -7.667 24.493 1.00 86.62 199 ILE A C 1
ATOM 1492 O O . ILE A 1 199 ? -6.413 -6.701 24.568 1.00 86.62 199 ILE A O 1
ATOM 1496 N N . ALA A 1 200 ? -6.720 -8.918 24.390 1.00 86.88 200 ALA A N 1
ATOM 1497 C CA . ALA A 1 200 ? -5.316 -9.239 24.179 1.00 86.88 200 ALA A CA 1
ATOM 1498 C C . ALA A 1 200 ? -5.079 -9.492 22.694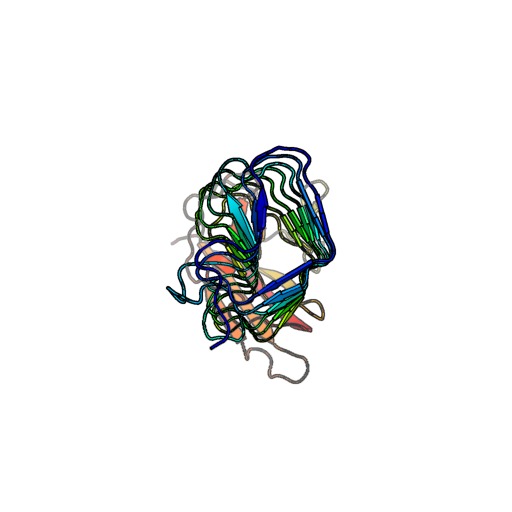 1.00 86.88 200 ALA A C 1
ATOM 1500 O O . ALA A 1 200 ? -5.888 -10.151 22.035 1.00 86.88 200 ALA A O 1
ATOM 1501 N N . VAL A 1 201 ? -3.962 -8.993 22.185 1.00 88.38 201 VAL A N 1
ATOM 1502 C CA . VAL A 1 201 ? -3.561 -9.133 20.790 1.00 88.38 201 VAL A CA 1
ATOM 1503 C C . VAL A 1 201 ? -2.098 -9.520 20.696 1.00 88.38 201 VAL A C 1
ATOM 1505 O O . VAL A 1 201 ? -1.297 -9.257 21.588 1.00 88.38 201 VAL A O 1
ATOM 1508 N N . HIS A 1 202 ? -1.766 -10.193 19.605 1.00 90.06 202 HIS A N 1
ATOM 1509 C CA . HIS A 1 202 ? -0.405 -10.584 19.287 1.00 90.06 202 HIS A CA 1
ATOM 1510 C C . HIS A 1 202 ? -0.154 -10.215 17.832 1.00 90.06 202 HIS A C 1
ATOM 1512 O O . HIS A 1 202 ? -0.890 -10.678 16.947 1.00 90.06 202 HIS A O 1
ATOM 1518 N N . ALA A 1 203 ? 0.840 -9.359 17.601 1.00 90.00 203 ALA A N 1
ATOM 1519 C CA . ALA A 1 203 ? 1.317 -9.065 16.263 1.00 90.00 203 ALA A CA 1
ATOM 1520 C C . ALA A 1 203 ? 1.858 -10.366 15.659 1.00 90.00 203 ALA A C 1
ATOM 1522 O O . ALA A 1 203 ? 2.669 -11.041 16.293 1.00 90.00 203 ALA A O 1
ATOM 1523 N N . PRO A 1 204 ? 1.388 -10.773 14.469 1.00 87.81 204 PRO A N 1
ATOM 1524 C CA . PRO A 1 204 ? 1.909 -11.970 13.834 1.00 87.81 204 PRO A CA 1
ATOM 1525 C C . PRO A 1 204 ? 3.398 -11.802 13.513 1.00 87.81 204 PRO A C 1
ATOM 1527 O O . PRO A 1 204 ? 3.862 -10.691 13.249 1.00 87.81 204 PRO A O 1
ATOM 1530 N N . ASP A 1 205 ? 4.116 -12.924 13.491 1.00 87.88 205 ASP A N 1
ATOM 1531 C CA . ASP A 1 205 ? 5.470 -12.975 12.942 1.00 87.88 205 ASP A CA 1
ATOM 1532 C C . ASP A 1 205 ? 5.479 -12.436 11.501 1.00 87.88 205 ASP A C 1
ATOM 1534 O O . ASP A 1 205 ? 4.575 -12.716 10.703 1.00 87.88 205 ASP A O 1
ATOM 1538 N N . GLY A 1 206 ? 6.481 -11.620 11.191 1.00 83.69 206 GLY A N 1
ATOM 1539 C CA . GLY A 1 206 ? 6.628 -10.929 9.918 1.00 83.69 206 GLY A CA 1
ATOM 1540 C C . GLY A 1 206 ? 5.700 -9.727 9.720 1.00 83.69 206 GLY A C 1
ATOM 1541 O O . GLY A 1 206 ? 5.642 -9.219 8.601 1.00 83.69 206 GLY A O 1
ATOM 1542 N N . MET A 1 207 ? 4.976 -9.247 10.742 1.00 89.19 207 MET A N 1
ATOM 1543 C CA . MET A 1 207 ? 4.219 -7.992 10.626 1.00 89.19 207 MET A CA 1
ATOM 1544 C C . MET A 1 207 ? 5.177 -6.820 10.401 1.00 89.19 207 MET A C 1
ATOM 1546 O O . MET A 1 207 ? 6.057 -6.560 11.215 1.00 89.19 207 MET A O 1
ATOM 1550 N N . GLN A 1 208 ? 4.979 -6.087 9.309 1.00 86.56 208 GLN A N 1
ATOM 1551 C CA . GLN A 1 208 ? 5.860 -4.970 8.953 1.00 86.56 208 GLN A CA 1
ATOM 1552 C C . GLN A 1 208 ? 5.269 -3.611 9.318 1.00 86.56 208 GLN A C 1
ATOM 1554 O O . GLN A 1 208 ? 6.008 -2.678 9.608 1.00 86.56 208 GLN A O 1
ATOM 1559 N N . GLN A 1 209 ? 3.939 -3.508 9.321 1.00 90.62 209 GLN A N 1
ATOM 1560 C CA . GLN A 1 209 ? 3.209 -2.302 9.688 1.00 90.62 209 GLN A CA 1
ATOM 1561 C C . GLN A 1 209 ? 1.781 -2.675 10.102 1.00 90.62 209 GLN A C 1
ATOM 1563 O O . GLN A 1 209 ? 1.139 -3.508 9.453 1.00 90.62 209 GLN A O 1
ATOM 1568 N N . LEU A 1 210 ? 1.276 -2.053 11.167 1.00 90.62 210 LEU A N 1
ATOM 1569 C CA . LEU A 1 210 ? -0.137 -2.100 11.530 1.00 90.62 210 LEU A CA 1
ATOM 1570 C C . LEU A 1 210 ? -0.867 -0.961 10.809 1.00 90.62 210 LEU A C 1
ATOM 1572 O O . LEU A 1 210 ? -0.633 0.206 11.100 1.00 90.62 210 LEU A O 1
ATOM 1576 N N . MET A 1 211 ? -1.744 -1.301 9.862 1.00 89.62 211 MET A N 1
ATOM 1577 C CA . MET A 1 211 ? -2.463 -0.290 9.072 1.00 89.62 211 MET A CA 1
ATOM 1578 C C . MET A 1 211 ? -3.704 0.248 9.783 1.00 89.62 211 MET A C 1
ATOM 1580 O O . MET A 1 211 ? -4.028 1.421 9.653 1.00 89.62 211 MET A O 1
ATOM 1584 N N . ASN A 1 212 ? -4.430 -0.628 10.479 1.00 88.38 212 ASN A N 1
ATOM 1585 C CA . ASN A 1 212 ? -5.651 -0.281 11.192 1.00 88.38 212 ASN A CA 1
ATOM 1586 C C . ASN A 1 212 ? -5.905 -1.299 12.321 1.00 88.38 212 ASN A C 1
ATOM 1588 O O . ASN A 1 212 ? -5.626 -2.493 12.167 1.00 88.38 212 ASN A O 1
ATOM 1592 N N . PHE A 1 213 ? -6.470 -0.826 13.429 1.00 89.50 213 PHE A N 1
ATOM 1593 C CA . PHE A 1 213 ? -7.001 -1.619 14.525 1.00 89.50 213 PHE A CA 1
ATOM 1594 C C . PHE A 1 213 ? -8.409 -1.132 14.895 1.00 89.50 213 PHE A C 1
ATOM 1596 O O . PHE A 1 213 ? -8.577 -0.178 15.652 1.00 89.50 213 PHE A O 1
ATOM 1603 N N . ASN A 1 214 ? -9.426 -1.839 14.402 1.00 90.69 214 ASN A N 1
ATOM 1604 C CA . ASN A 1 214 ? -10.823 -1.492 14.654 1.00 90.69 214 ASN A CA 1
ATOM 1605 C C . ASN A 1 214 ? -11.396 -2.238 15.861 1.00 90.69 214 ASN A C 1
ATOM 1607 O O . ASN A 1 214 ? -11.410 -3.473 15.900 1.00 90.69 214 ASN A O 1
ATOM 1611 N N . ILE A 1 215 ? -11.958 -1.484 16.804 1.00 89.38 215 ILE A N 1
ATOM 1612 C CA . ILE A 1 215 ? -12.769 -1.997 17.910 1.00 89.38 215 ILE A CA 1
ATOM 1613 C C . ILE A 1 215 ? -14.235 -1.773 17.568 1.00 89.38 215 ILE A C 1
ATOM 1615 O O . ILE A 1 215 ? -14.659 -0.653 17.294 1.00 89.38 215 ILE A O 1
ATOM 1619 N N . TYR A 1 216 ? -15.028 -2.837 17.638 1.00 89.31 216 TYR A N 1
ATOM 1620 C CA . TYR A 1 216 ? -16.458 -2.762 17.376 1.00 89.31 216 TYR A CA 1
ATOM 1621 C C . TYR A 1 216 ? -17.266 -2.848 18.669 1.00 89.31 216 TYR A C 1
ATOM 1623 O O . TYR A 1 216 ? -17.097 -3.772 19.467 1.00 89.31 216 TYR A O 1
ATOM 1631 N N . LEU A 1 217 ? -18.181 -1.899 18.850 1.00 87.81 217 LEU A N 1
ATOM 1632 C CA . LEU A 1 217 ? -19.068 -1.785 20.001 1.00 87.81 217 LEU A CA 1
ATOM 1633 C C . LEU A 1 217 ? -20.529 -1.951 19.578 1.00 87.81 217 LEU A C 1
ATOM 1635 O O . LEU A 1 217 ? -20.932 -1.499 18.506 1.00 87.81 217 LEU A O 1
ATOM 1639 N N . ILE A 1 218 ? -21.341 -2.542 20.460 1.00 88.19 218 ILE A N 1
ATOM 1640 C CA . ILE A 1 218 ? -22.803 -2.592 20.322 1.00 88.19 218 ILE A CA 1
ATOM 1641 C C . ILE A 1 218 ? -23.419 -2.066 21.626 1.00 88.19 218 ILE A C 1
ATOM 1643 O O . ILE A 1 218 ? -23.488 -2.795 22.619 1.00 88.19 218 ILE A O 1
ATOM 1647 N N . PRO A 1 219 ? -23.828 -0.789 21.674 1.00 85.94 219 PRO A N 1
ATOM 1648 C CA . PRO A 1 219 ? -24.398 -0.190 22.873 1.00 85.94 219 PRO A CA 1
ATOM 1649 C C . PRO A 1 219 ? -25.795 -0.739 23.165 1.00 85.94 219 PRO A C 1
ATOM 1651 O O . PRO A 1 219 ? -26.634 -0.814 22.274 1.00 85.94 219 PRO A O 1
ATOM 1654 N N . ASN A 1 220 ? -26.086 -0.999 24.440 1.00 84.88 220 ASN A N 1
ATOM 1655 C CA . ASN A 1 220 ? -27.432 -1.346 24.924 1.00 84.88 220 ASN A CA 1
ATOM 1656 C C . ASN A 1 220 ? -28.319 -0.122 25.240 1.00 84.88 220 ASN A C 1
ATOM 1658 O O . ASN A 1 220 ? -29.409 -0.259 25.801 1.00 84.88 220 ASN A O 1
ATOM 1662 N N . ALA A 1 221 ? -27.812 1.083 24.972 1.00 85.62 221 ALA A N 1
ATOM 1663 C CA . ALA A 1 221 ? -28.526 2.341 25.109 1.00 85.62 221 ALA A CA 1
ATOM 1664 C C . ALA A 1 221 ? -27.875 3.413 24.227 1.00 85.62 221 ALA A C 1
ATOM 1666 O O . ALA A 1 221 ? -26.651 3.467 24.100 1.00 85.62 221 ALA A O 1
ATOM 1667 N N . THR A 1 222 ? -28.690 4.316 23.677 1.00 88.25 222 THR A N 1
ATOM 1668 C CA . THR A 1 222 ? -28.197 5.501 22.967 1.00 88.25 222 THR A CA 1
ATOM 1669 C C . THR A 1 222 ? -27.574 6.462 23.970 1.00 88.25 222 THR A C 1
ATOM 1671 O O . THR A 1 222 ? -28.224 6.849 24.945 1.00 88.25 222 THR A O 1
ATOM 1674 N N . LYS A 1 223 ? -26.332 6.879 23.722 1.00 86.44 223 LYS A N 1
ATOM 1675 C CA . LYS A 1 223 ? -25.627 7.878 24.528 1.00 86.44 223 LYS A CA 1
ATOM 1676 C C . LYS A 1 223 ? -25.004 8.925 23.615 1.00 86.44 223 LYS A C 1
ATOM 1678 O O . LYS A 1 223 ? -24.258 8.599 22.695 1.00 86.44 223 LYS A O 1
ATOM 1683 N N . VAL A 1 224 ? -25.312 10.186 23.899 1.00 85.25 224 VAL A N 1
ATOM 1684 C CA . VAL A 1 224 ? -24.662 11.337 23.266 1.00 85.25 224 VAL A CA 1
ATOM 1685 C C . VAL A 1 224 ? -23.426 11.669 24.093 1.00 85.25 224 VAL A C 1
ATOM 1687 O O . VAL A 1 224 ? -23.548 11.806 25.309 1.00 85.25 224 VAL A O 1
ATOM 1690 N N . ALA A 1 225 ? -22.269 11.770 23.438 1.00 83.06 225 ALA A N 1
ATOM 1691 C CA . ALA A 1 225 ? -20.972 12.037 24.055 1.00 83.06 225 ALA A CA 1
ATOM 1692 C C . ALA A 1 225 ? -20.639 11.087 25.220 1.00 83.06 225 ALA A C 1
ATOM 1694 O O . ALA A 1 225 ? -20.334 11.528 26.320 1.00 83.06 225 ALA A O 1
ATOM 1695 N N . ALA A 1 226 ? -20.726 9.771 25.011 1.00 82.50 226 ALA A N 1
ATOM 1696 C CA . ALA A 1 226 ? -20.179 8.839 25.993 1.00 82.50 226 ALA A CA 1
ATOM 1697 C C . ALA A 1 226 ? -18.646 8.929 25.976 1.00 82.50 226 ALA A C 1
ATOM 1699 O O . ALA A 1 226 ? -18.065 8.947 24.892 1.00 82.50 226 ALA A O 1
ATOM 1700 N N . ASN A 1 227 ? -18.019 8.971 27.152 1.00 86.06 227 ASN A N 1
ATOM 1701 C CA . ASN A 1 227 ? -16.568 8.911 27.271 1.00 86.06 227 ASN A CA 1
ATOM 1702 C C . ASN A 1 227 ? -16.138 7.447 27.192 1.00 86.06 227 ASN A C 1
ATOM 1704 O O . ASN A 1 227 ? -16.584 6.620 27.999 1.00 86.06 227 ASN A O 1
ATOM 1708 N N . TRP A 1 228 ? -15.292 7.145 26.217 1.00 85.25 228 TRP A N 1
ATOM 1709 C CA . TRP A 1 228 ? -14.672 5.839 26.067 1.00 85.25 228 TRP A CA 1
ATOM 1710 C C . TRP A 1 228 ? -13.173 6.050 26.124 1.00 85.25 228 TRP A C 1
ATOM 1712 O O . TRP A 1 228 ? -12.582 6.572 25.187 1.00 85.25 228 TRP A O 1
ATOM 1722 N N . ASP A 1 229 ? -12.590 5.687 27.256 1.00 89.19 229 ASP A N 1
ATOM 1723 C CA . ASP A 1 229 ? -11.155 5.799 27.449 1.00 89.19 229 ASP A CA 1
ATOM 1724 C C . ASP A 1 229 ? -10.505 4.513 26.925 1.00 89.19 229 ASP A C 1
ATOM 1726 O O . ASP A 1 229 ? -10.913 3.405 27.311 1.00 89.19 229 ASP A O 1
ATOM 1730 N N . LEU A 1 230 ? -9.526 4.669 26.032 1.00 91.88 230 LEU A N 1
ATOM 1731 C CA . LEU A 1 230 ? -8.678 3.583 25.549 1.00 91.88 230 LEU A CA 1
ATOM 1732 C C . LEU A 1 230 ? -7.312 3.670 26.216 1.00 91.88 230 LEU A C 1
ATOM 1734 O O . LEU A 1 230 ? -6.690 4.730 26.239 1.00 91.88 230 LEU A O 1
ATOM 1738 N N . GLU A 1 231 ? -6.825 2.540 26.709 1.00 92.75 231 GLU A N 1
ATOM 1739 C CA . GLU A 1 231 ? -5.443 2.395 27.165 1.00 92.75 231 GLU A CA 1
ATOM 1740 C C . GLU A 1 231 ? -4.834 1.159 26.513 1.00 92.75 231 GLU A C 1
ATOM 1742 O O . GLU A 1 231 ? -5.469 0.101 26.487 1.00 92.75 231 GLU A O 1
ATOM 1747 N N . THR A 1 232 ? -3.604 1.262 26.023 1.00 93.62 232 THR A N 1
ATOM 1748 C CA . THR A 1 232 ? -2.843 0.123 25.504 1.00 93.62 232 THR A CA 1
ATOM 1749 C C . THR A 1 232 ? -1.580 -0.099 26.320 1.00 93.62 232 THR A C 1
ATOM 1751 O O . THR A 1 232 ? -1.002 0.832 26.878 1.00 93.62 232 THR A O 1
ATOM 1754 N N . ASP A 1 233 ? -1.171 -1.360 26.403 1.00 93.50 233 ASP A N 1
ATOM 1755 C CA . ASP A 1 233 ? 0.134 -1.785 26.910 1.00 93.50 233 ASP A CA 1
ATOM 1756 C C . ASP A 1 233 ? 0.624 -2.914 26.005 1.00 93.5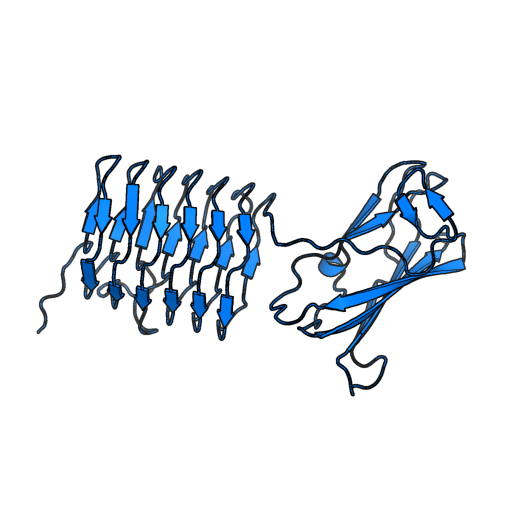0 233 ASP A C 1
ATOM 1758 O O . ASP A 1 233 ? -0.089 -3.907 25.827 1.00 93.50 233 ASP A O 1
ATOM 1762 N N . TYR A 1 234 ? 1.797 -2.758 25.399 1.00 93.88 234 TYR A N 1
ATOM 1763 C CA . TYR A 1 234 ? 2.391 -3.767 24.534 1.00 93.88 234 TYR A CA 1
ATOM 1764 C C . TYR A 1 234 ? 3.919 -3.797 24.621 1.00 93.88 234 TYR A C 1
ATOM 1766 O O . TYR A 1 234 ? 4.569 -2.869 25.108 1.00 93.88 234 TYR A O 1
ATOM 1774 N N . GLY A 1 235 ? 4.482 -4.911 24.164 1.00 92.31 235 GLY A N 1
ATOM 1775 C CA . GLY A 1 235 ? 5.917 -5.099 24.006 1.00 92.31 235 GLY A CA 1
ATOM 1776 C C . GLY A 1 235 ? 6.276 -6.522 23.593 1.00 92.31 235 GLY A C 1
ATOM 1777 O O . GLY A 1 235 ? 5.436 -7.435 23.580 1.00 92.31 235 GLY A O 1
ATOM 1778 N N . ALA A 1 236 ? 7.548 -6.715 23.280 1.00 92.31 236 ALA A N 1
ATOM 1779 C CA . ALA A 1 236 ? 8.109 -7.993 22.887 1.00 92.31 236 ALA A CA 1
ATOM 1780 C C . ALA A 1 236 ? 8.392 -8.897 24.099 1.00 92.31 236 ALA A C 1
ATOM 1782 O O . ALA A 1 236 ? 8.515 -8.475 25.256 1.00 92.31 236 ALA A O 1
ATOM 1783 N N . ILE A 1 237 ? 8.546 -10.197 23.841 1.00 88.88 237 ILE A N 1
ATOM 1784 C CA . ILE A 1 237 ? 8.939 -11.155 24.879 1.00 88.88 237 ILE A CA 1
ATOM 1785 C C . ILE A 1 237 ? 10.317 -10.775 25.437 1.00 88.88 237 ILE A C 1
ATOM 1787 O O . ILE A 1 237 ? 11.315 -10.756 24.722 1.00 88.88 237 ILE A O 1
ATOM 1791 N N . GLY A 1 238 ? 10.378 -10.560 26.752 1.00 90.44 238 GLY A N 1
ATOM 1792 C CA . GLY A 1 238 ? 11.602 -10.168 27.457 1.00 90.44 238 GLY A CA 1
ATOM 1793 C C . GLY A 1 238 ? 11.702 -8.669 27.735 1.00 90.44 238 GLY A C 1
ATOM 1794 O O . GLY A 1 238 ? 12.570 -8.267 28.512 1.00 90.44 238 GLY A O 1
ATOM 1795 N N . GLU A 1 239 ? 10.800 -7.862 27.181 1.00 92.38 239 GLU A N 1
ATOM 1796 C CA . GLU A 1 239 ? 10.646 -6.460 27.551 1.00 92.38 239 GLU A CA 1
ATOM 1797 C C . GLU A 1 239 ? 9.875 -6.301 28.869 1.00 92.38 239 GLU A C 1
ATOM 1799 O O . GLU A 1 239 ? 9.257 -7.232 29.398 1.00 92.38 239 GLU A O 1
ATOM 1804 N N . VAL A 1 240 ? 9.960 -5.105 29.450 1.00 87.31 240 VAL A N 1
ATOM 1805 C CA . VAL A 1 240 ? 9.210 -4.753 30.659 1.00 87.31 240 VAL A CA 1
ATOM 1806 C C . VAL A 1 240 ? 7.751 -4.506 30.266 1.00 87.31 240 VAL A C 1
ATOM 1808 O O . VAL A 1 240 ? 7.493 -3.745 29.343 1.00 87.31 240 VAL A O 1
ATOM 1811 N N . SER A 1 241 ? 6.793 -5.106 30.980 1.00 79.31 241 SER A N 1
ATOM 1812 C CA . SER A 1 241 ? 5.365 -4.773 30.813 1.00 79.31 241 SER A CA 1
ATOM 1813 C C . SER A 1 241 ? 5.151 -3.271 31.009 1.00 79.31 241 SER A C 1
ATOM 1815 O O . SER A 1 241 ? 5.673 -2.707 31.975 1.00 79.31 241 SER A O 1
ATOM 1817 N N . GLY A 1 242 ? 4.384 -2.630 30.135 1.00 77.25 242 GLY A N 1
ATOM 1818 C CA . GLY A 1 242 ? 4.153 -1.189 30.165 1.00 77.25 242 GLY A CA 1
ATOM 1819 C C . GLY A 1 242 ? 5.234 -0.372 29.472 1.00 77.25 242 GLY A C 1
ATOM 1820 O O . GLY A 1 242 ? 5.241 0.846 29.638 1.00 77.25 242 GLY A O 1
ATOM 1821 N N . LEU A 1 243 ? 6.175 -1.000 28.751 1.00 88.44 243 LEU A N 1
ATOM 1822 C CA . LEU A 1 243 ? 7.213 -0.269 28.019 1.00 88.44 243 LEU A CA 1
ATOM 1823 C C . LEU A 1 243 ? 6.593 0.656 26.968 1.00 88.44 243 LEU A C 1
ATOM 1825 O O . LEU A 1 243 ? 6.987 1.820 26.872 1.00 88.44 243 LEU A O 1
ATOM 1829 N N . HIS A 1 244 ? 5.595 0.151 26.242 1.00 90.38 244 HIS A N 1
ATOM 1830 C CA . HIS A 1 244 ? 4.824 0.912 25.273 1.00 90.38 244 HIS A CA 1
ATOM 1831 C C . HIS A 1 244 ? 3.390 1.058 25.781 1.00 90.38 244 HIS A C 1
ATOM 1833 O O . HIS A 1 244 ? 2.528 0.221 25.524 1.00 90.38 244 HIS A O 1
ATOM 1839 N N . GLY A 1 245 ? 3.173 2.106 26.578 1.00 91.25 245 GLY A N 1
ATOM 1840 C CA . GLY A 1 245 ? 1.862 2.479 27.097 1.00 91.25 245 GLY A CA 1
ATOM 1841 C C . GLY A 1 245 ? 1.322 3.714 26.389 1.00 91.25 245 GLY A C 1
ATOM 1842 O O . GLY A 1 245 ? 1.979 4.758 26.392 1.00 91.25 245 GLY A O 1
ATOM 1843 N N . GLU A 1 246 ? 0.125 3.617 25.819 1.00 93.88 246 GLU A N 1
ATOM 1844 C CA . GLU A 1 246 ? -0.557 4.749 25.187 1.00 93.88 246 GLU A CA 1
ATOM 1845 C C . GLU A 1 246 ? -1.967 4.897 25.755 1.00 93.88 246 GLU A C 1
ATOM 1847 O O . GLU A 1 246 ? -2.556 3.968 26.312 1.00 93.88 246 GLU A O 1
ATOM 1852 N N . THR A 1 247 ? -2.502 6.112 25.685 1.00 92.50 247 THR A N 1
ATOM 1853 C CA . THR A 1 247 ? -3.814 6.420 26.251 1.00 92.50 247 THR A CA 1
ATOM 1854 C C . THR A 1 247 ? -4.524 7.452 25.397 1.00 92.50 247 THR A C 1
ATOM 1856 O O . THR A 1 247 ? -3.998 8.541 25.162 1.00 92.50 247 THR A O 1
ATOM 1859 N N . GLU A 1 248 ? -5.747 7.131 24.997 1.00 88.19 248 GLU A N 1
ATOM 1860 C CA . GLU A 1 248 ? -6.709 8.082 24.459 1.00 88.19 248 GLU A CA 1
ATOM 1861 C C . GLU A 1 248 ? -7.705 8.422 25.574 1.00 88.19 248 GLU A C 1
ATOM 1863 O O . GLU A 1 248 ? -8.677 7.708 25.822 1.00 88.19 248 GLU A O 1
ATOM 1868 N N . ALA A 1 249 ? -7.427 9.506 26.300 1.00 75.75 249 ALA A N 1
ATOM 1869 C CA . ALA A 1 249 ? -8.289 9.962 27.383 1.00 75.75 249 ALA A CA 1
ATOM 1870 C C . ALA A 1 249 ? -9.362 10.929 26.865 1.00 75.75 249 ALA A C 1
ATOM 1872 O O . ALA A 1 249 ? -9.059 11.870 26.127 1.00 75.75 249 ALA A O 1
ATOM 1873 N N . ALA A 1 250 ? -10.595 10.761 27.347 1.00 67.12 250 ALA A N 1
ATOM 1874 C CA . ALA A 1 250 ? -11.734 11.644 27.092 1.00 67.12 250 ALA A CA 1
ATOM 1875 C C . ALA A 1 250 ? -12.191 11.730 25.623 1.00 67.12 250 ALA A C 1
ATOM 1877 O O . ALA A 1 250 ? -12.801 12.730 25.221 1.00 67.12 250 ALA A O 1
ATOM 1878 N N . ALA A 1 251 ? -11.966 10.678 24.831 1.00 79.62 251 ALA A N 1
ATOM 1879 C CA . ALA A 1 251 ? -12.624 10.548 23.539 1.00 79.62 251 ALA A CA 1
ATOM 1880 C C . ALA A 1 251 ? -14.137 10.406 23.747 1.00 79.62 251 ALA A C 1
ATOM 1882 O O . ALA A 1 251 ? -14.625 9.527 24.466 1.00 79.62 251 ALA A O 1
ATOM 1883 N N . THR A 1 252 ? -14.894 11.323 23.143 1.00 87.00 252 THR A N 1
ATOM 1884 C CA . THR A 1 252 ? -16.356 11.317 23.215 1.00 87.00 252 THR A CA 1
ATOM 1885 C C . THR A 1 252 ? -16.925 10.740 21.934 1.00 87.00 252 THR A C 1
ATOM 1887 O O . THR A 1 252 ? -16.788 11.319 20.858 1.00 87.00 252 THR A O 1
ATOM 1890 N N . TYR A 1 253 ? -17.632 9.620 22.056 1.00 88.00 253 TYR A N 1
ATOM 1891 C CA . TYR A 1 253 ? -18.311 8.991 20.930 1.00 88.00 253 TYR A CA 1
ATOM 1892 C C . TYR A 1 253 ? -19.827 9.085 21.092 1.00 88.00 253 TYR A C 1
ATOM 1894 O O . TYR A 1 253 ? -20.393 8.854 22.167 1.00 88.00 253 TYR A O 1
ATOM 1902 N N . ASN A 1 254 ? -20.501 9.425 19.995 1.00 88.94 254 ASN A N 1
ATOM 1903 C CA . ASN A 1 254 ? -21.954 9.362 19.903 1.00 88.94 254 ASN A CA 1
ATOM 1904 C C . ASN A 1 254 ? -22.346 7.961 19.462 1.00 88.94 254 ASN A C 1
ATOM 1906 O O . ASN A 1 254 ? -22.082 7.569 18.328 1.00 88.94 254 ASN A O 1
ATOM 1910 N N . VAL A 1 255 ? -23.000 7.225 20.351 1.00 90.62 255 VAL A N 1
ATOM 1911 C CA . VAL A 1 255 ? -23.349 5.829 20.107 1.00 90.62 255 VAL A CA 1
ATOM 1912 C C . VAL A 1 255 ? -24.863 5.653 20.145 1.00 90.62 255 VAL A C 1
ATOM 1914 O O . VAL A 1 255 ? -25.556 6.256 20.971 1.00 90.62 255 VAL A O 1
ATOM 1917 N N . THR A 1 256 ? -25.395 4.835 19.241 1.00 92.31 256 THR A N 1
ATOM 1918 C CA . THR A 1 256 ? -26.833 4.552 19.151 1.00 92.31 256 THR A CA 1
ATOM 1919 C C . THR A 1 256 ? -27.121 3.149 19.678 1.00 92.31 256 THR A C 1
ATOM 1921 O O . THR A 1 256 ? -26.316 2.234 19.522 1.00 92.31 256 THR A O 1
ATOM 1924 N N . ASN A 1 257 ? -28.255 2.987 20.359 1.00 92.19 257 ASN A N 1
ATOM 1925 C CA . ASN A 1 257 ? -28.700 1.686 20.847 1.00 92.19 257 ASN A CA 1
ATOM 1926 C C . ASN A 1 257 ? -28.792 0.659 19.707 1.00 92.19 257 ASN A C 1
ATOM 1928 O O . ASN A 1 257 ? -29.366 0.970 18.663 1.00 92.19 257 ASN A O 1
ATOM 1932 N N . ASP A 1 258 ? -28.302 -0.558 19.948 1.00 88.44 258 ASP A N 1
ATOM 1933 C CA . ASP A 1 258 ? -28.366 -1.709 19.038 1.00 88.44 258 ASP A CA 1
ATOM 1934 C C . ASP A 1 258 ? -27.749 -1.459 17.645 1.00 88.44 258 ASP A C 1
ATOM 1936 O O . ASP A 1 258 ? -28.110 -2.111 16.663 1.00 88.44 258 ASP A O 1
ATOM 1940 N N . THR A 1 259 ? -26.801 -0.523 17.539 1.00 90.50 259 THR A N 1
ATOM 1941 C CA . THR A 1 259 ? -26.049 -0.262 16.303 1.00 90.50 259 THR A CA 1
ATOM 1942 C C . THR A 1 259 ? -24.570 -0.548 16.486 1.00 90.50 259 THR A C 1
ATOM 1944 O O . THR A 1 259 ? -23.995 -0.168 17.504 1.00 90.50 259 THR A O 1
ATOM 1947 N N . TRP A 1 260 ? -23.953 -1.142 15.466 1.00 90.25 260 TRP A N 1
ATOM 1948 C CA . TRP A 1 260 ? -22.503 -1.262 15.375 1.00 90.25 260 TRP A CA 1
ATOM 1949 C C . TRP A 1 260 ? -21.859 0.118 15.355 1.00 90.25 260 TRP A C 1
ATOM 1951 O O . TRP A 1 260 ? -22.245 0.978 14.562 1.00 90.25 260 TRP A O 1
ATOM 1961 N N . 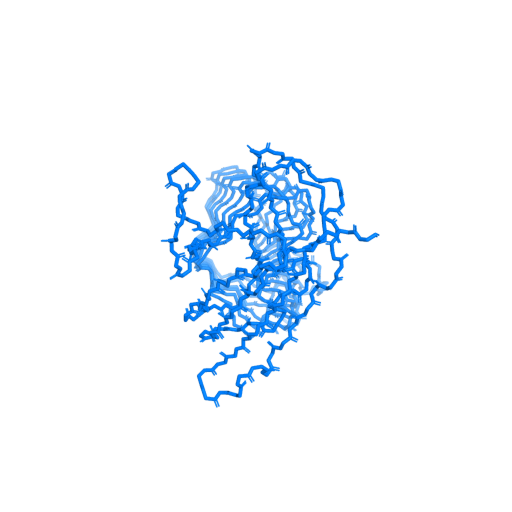PHE A 1 261 ? -20.879 0.304 16.225 1.00 91.25 261 PHE A N 1
ATOM 1962 C CA . PHE A 1 261 ? -20.041 1.487 16.273 1.00 91.25 261 PHE A CA 1
ATOM 1963 C C . PHE A 1 261 ? -18.579 1.058 16.199 1.00 91.25 261 PHE A C 1
ATOM 1965 O O . PHE A 1 261 ? -18.180 0.122 16.888 1.00 91.25 261 PHE A O 1
ATOM 1972 N N . GLU A 1 262 ? -17.807 1.721 15.350 1.00 92.75 262 GLU A N 1
ATOM 1973 C CA . GLU A 1 262 ? -16.395 1.432 15.114 1.00 92.75 262 GLU A CA 1
ATOM 1974 C C . GLU A 1 262 ? -15.538 2.511 15.772 1.00 92.75 262 GLU A C 1
ATOM 1976 O O . GLU A 1 262 ? -15.817 3.702 15.626 1.00 92.75 262 GLU A O 1
ATOM 1981 N N . ILE A 1 263 ? -14.506 2.082 16.492 1.00 90.88 263 ILE A N 1
ATOM 1982 C CA . ILE A 1 263 ? -13.411 2.933 16.950 1.00 90.88 263 ILE A CA 1
ATOM 1983 C C . ILE A 1 263 ? -12.148 2.474 16.227 1.00 90.88 263 ILE A C 1
ATOM 1985 O O . ILE A 1 263 ? -11.722 1.332 16.412 1.00 90.88 263 ILE A O 1
ATOM 1989 N N . ASP A 1 264 ? -11.563 3.362 15.428 1.00 91.31 264 ASP A N 1
ATOM 1990 C CA . ASP A 1 264 ? -10.240 3.173 14.832 1.00 91.31 264 ASP A CA 1
ATOM 1991 C C . ASP A 1 264 ? -9.181 3.580 15.863 1.00 91.31 264 ASP A C 1
ATOM 1993 O O . ASP A 1 264 ? -8.921 4.765 16.094 1.00 91.31 264 ASP A O 1
ATOM 1997 N N . ALA A 1 265 ? -8.604 2.582 16.532 1.00 89.56 265 ALA A N 1
ATOM 1998 C CA . ALA A 1 265 ? -7.632 2.811 17.591 1.00 89.56 265 ALA A CA 1
ATOM 1999 C C . ALA A 1 265 ? -6.294 3.336 17.040 1.00 89.56 265 ALA A C 1
ATOM 2001 O O . ALA A 1 265 ? -5.607 4.087 17.728 1.00 89.56 265 ALA A O 1
ATOM 2002 N N . VAL A 1 266 ? -5.927 2.999 15.798 1.00 87.25 266 VAL A N 1
ATOM 2003 C CA . VAL A 1 266 ? -4.678 3.488 15.188 1.00 87.25 266 VAL A CA 1
ATOM 2004 C C . VAL A 1 266 ? -4.800 4.972 14.861 1.00 87.25 266 VAL A C 1
ATOM 2006 O O . VAL A 1 266 ? -3.886 5.740 15.159 1.00 87.25 266 VAL A O 1
ATOM 2009 N N . ALA A 1 267 ? -5.949 5.411 14.340 1.00 85.44 267 ALA A N 1
ATOM 2010 C CA . ALA A 1 267 ? -6.229 6.832 14.124 1.00 85.44 267 ALA A CA 1
ATOM 2011 C C . ALA A 1 267 ? -6.223 7.647 15.432 1.00 85.44 267 ALA A C 1
ATOM 2013 O O . ALA A 1 267 ? -5.895 8.835 15.418 1.00 85.44 267 ALA A O 1
ATOM 2014 N N . ALA A 1 268 ? -6.533 7.009 16.564 1.00 85.44 268 ALA A N 1
ATOM 2015 C CA . ALA A 1 268 ? -6.395 7.578 17.905 1.00 85.44 268 ALA A CA 1
ATOM 2016 C C . ALA A 1 268 ? -4.946 7.600 18.441 1.00 85.44 268 ALA A C 1
ATOM 2018 O O . ALA A 1 268 ? -4.700 8.078 19.550 1.00 85.44 268 ALA A O 1
ATOM 2019 N N . GLY A 1 269 ? -3.974 7.103 17.670 1.00 88.75 269 GLY A N 1
ATOM 2020 C CA . GLY A 1 269 ? -2.566 7.021 18.057 1.00 88.75 269 GLY A CA 1
ATOM 2021 C C . GLY A 1 269 ? -2.226 5.816 18.936 1.00 88.75 269 GLY A C 1
ATOM 2022 O O . GLY A 1 269 ? -1.171 5.820 19.567 1.00 88.75 269 GLY A O 1
ATOM 2023 N N . MET A 1 270 ? -3.103 4.810 19.007 1.00 91.88 270 MET A N 1
ATOM 2024 C CA . MET A 1 270 ? -2.823 3.555 19.703 1.00 91.88 270 MET A CA 1
ATOM 2025 C C . MET A 1 270 ? -2.019 2.603 18.805 1.00 91.88 270 MET A C 1
ATOM 2027 O O . MET A 1 270 ? -2.190 2.571 17.587 1.00 91.88 270 MET A O 1
ATOM 2031 N N . PHE A 1 271 ? -1.183 1.778 19.427 1.00 92.00 271 PHE A N 1
ATOM 2032 C CA . PHE A 1 271 ? -0.226 0.853 18.824 1.00 92.00 271 PHE A CA 1
ATOM 2033 C C . PHE A 1 271 ? 0.781 1.521 17.875 1.00 92.00 271 PHE A C 1
ATOM 2035 O O . PHE A 1 271 ? 1.240 0.895 16.920 1.00 92.00 271 PHE A O 1
ATOM 2042 N N . ALA A 1 272 ? 1.162 2.776 18.136 1.00 90.06 272 ALA A N 1
ATOM 2043 C CA . ALA A 1 272 ? 1.997 3.562 17.225 1.00 90.06 272 ALA A CA 1
ATOM 2044 C C . ALA A 1 272 ? 3.409 2.981 17.030 1.00 90.06 272 ALA A C 1
ATOM 2046 O O . ALA A 1 272 ? 4.051 3.241 16.015 1.00 90.06 272 ALA A O 1
ATOM 2047 N N . SER A 1 273 ? 3.895 2.202 17.999 1.00 91.00 273 SER A N 1
ATOM 2048 C CA . SER A 1 273 ? 5.209 1.546 17.967 1.00 91.00 273 SER A CA 1
ATOM 2049 C C . SER A 1 273 ? 5.120 0.023 17.868 1.00 91.00 273 SER A C 1
ATOM 2051 O O . SER A 1 273 ? 6.130 -0.641 18.074 1.00 91.00 273 SER A O 1
ATOM 2053 N N . MET A 1 274 ? 3.936 -0.544 17.612 1.00 92.06 274 MET A N 1
ATOM 2054 C CA . MET A 1 274 ? 3.769 -1.997 17.609 1.00 92.06 274 MET A CA 1
ATOM 2055 C C . MET A 1 274 ? 4.494 -2.624 16.416 1.00 92.06 274 MET A C 1
ATOM 2057 O O . MET A 1 274 ? 4.237 -2.274 15.261 1.00 92.06 274 MET A O 1
ATOM 2061 N N . VAL A 1 275 ? 5.365 -3.588 16.692 1.00 91.38 275 VAL A N 1
ATOM 2062 C CA . VAL A 1 275 ? 6.158 -4.314 15.692 1.00 91.38 275 VAL A CA 1
ATOM 2063 C C . VAL A 1 275 ? 5.832 -5.811 15.688 1.00 91.38 275 VAL A C 1
ATOM 2065 O O . VAL A 1 275 ? 4.995 -6.294 16.452 1.00 91.38 275 VAL A O 1
ATOM 2068 N N . SER A 1 276 ? 6.440 -6.557 14.760 1.00 91.06 276 SER A N 1
ATOM 2069 C CA . SER A 1 276 ? 6.314 -8.018 14.669 1.00 91.06 276 SER A CA 1
ATOM 2070 C C . SER A 1 276 ? 6.566 -8.706 16.013 1.00 91.06 276 SER A C 1
ATOM 2072 O O . SER A 1 276 ? 7.498 -8.349 16.724 1.00 91.06 276 SER A O 1
ATOM 2074 N N . GLU A 1 277 ? 5.772 -9.737 16.312 1.00 92.81 277 GLU A N 1
ATOM 2075 C CA . GLU A 1 277 ? 5.830 -10.553 17.539 1.00 92.81 277 GLU A CA 1
ATOM 2076 C C . GLU A 1 277 ? 5.520 -9.834 18.867 1.00 92.81 277 GLU A C 1
ATOM 2078 O O . GLU A 1 277 ? 5.457 -10.495 19.914 1.00 92.81 277 GLU A O 1
ATOM 2083 N N . ASP A 1 278 ? 5.232 -8.530 18.854 1.00 93.31 278 ASP A N 1
ATOM 2084 C CA . ASP A 1 278 ? 4.740 -7.832 20.040 1.00 93.31 278 ASP A CA 1
ATOM 2085 C C . ASP A 1 278 ? 3.456 -8.472 20.565 1.00 93.31 278 ASP A C 1
ATOM 2087 O O . ASP A 1 278 ? 2.554 -8.889 19.826 1.00 93.31 278 ASP A O 1
ATOM 2091 N N . THR A 1 279 ? 3.348 -8.532 21.886 1.00 91.38 279 THR A N 1
ATOM 2092 C CA . THR A 1 279 ? 2.118 -8.921 22.570 1.00 91.38 279 THR A CA 1
ATOM 2093 C C . THR A 1 279 ? 1.586 -7.721 23.322 1.00 91.38 279 THR A C 1
ATOM 2095 O O . THR A 1 279 ? 2.321 -7.058 24.048 1.00 91.38 279 THR A O 1
ATOM 2098 N N . GLY A 1 280 ? 0.299 -7.449 23.147 1.00 89.62 280 GLY A N 1
ATOM 2099 C CA . GLY A 1 280 ? -0.341 -6.275 23.707 1.00 89.62 280 GLY A CA 1
ATOM 2100 C C . GLY A 1 280 ? -1.708 -6.556 24.298 1.00 89.62 280 GLY A C 1
ATOM 2101 O O . GLY A 1 280 ? -2.348 -7.577 24.034 1.00 89.62 280 GLY A O 1
ATOM 2102 N N . GLY A 1 281 ? -2.161 -5.612 25.104 1.00 89.25 281 GLY A N 1
ATOM 2103 C CA . GLY A 1 281 ? -3.521 -5.503 25.579 1.00 89.25 281 GLY A CA 1
ATOM 2104 C C . GLY A 1 281 ? -4.080 -4.131 25.245 1.00 89.25 281 GLY A C 1
ATOM 2105 O O . GLY A 1 281 ? -3.362 -3.137 25.258 1.00 89.25 281 GLY A O 1
ATOM 2106 N N . ILE A 1 282 ? -5.379 -4.086 24.988 1.00 90.69 282 ILE A N 1
ATOM 2107 C CA . ILE A 1 282 ? -6.162 -2.859 25.011 1.00 90.69 282 ILE A CA 1
ATOM 2108 C C . ILE A 1 282 ? -7.199 -2.968 26.117 1.00 90.69 282 ILE A C 1
ATOM 2110 O O . ILE A 1 282 ? -7.855 -4.005 26.282 1.00 90.69 282 ILE A O 1
ATOM 2114 N N . SER A 1 283 ? -7.320 -1.902 26.892 1.00 90.25 283 SER A N 1
ATOM 2115 C CA . SER A 1 283 ? -8.357 -1.714 27.885 1.00 90.25 283 SER A CA 1
ATOM 2116 C C . SER A 1 283 ? -9.322 -0.635 27.399 1.00 90.25 283 SER A C 1
ATOM 2118 O O . SER A 1 283 ? -8.906 0.416 26.920 1.00 90.25 283 SER A O 1
ATOM 2120 N N . LEU A 1 284 ? -10.616 -0.933 27.479 1.00 89.56 284 LEU A N 1
ATOM 2121 C CA . LEU A 1 284 ? -11.700 -0.026 27.114 1.00 89.56 284 LEU A CA 1
ATOM 2122 C C . LEU A 1 284 ? -12.528 0.250 28.361 1.00 89.56 284 LEU A C 1
ATOM 2124 O O . LEU A 1 284 ? -13.160 -0.673 28.888 1.00 89.56 284 LEU A O 1
ATOM 2128 N N . THR A 1 285 ? -12.565 1.503 28.803 1.00 88.19 285 THR A N 1
ATOM 2129 C CA . THR A 1 285 ? -13.346 1.921 29.971 1.00 88.19 285 THR A CA 1
ATOM 2130 C C . THR A 1 285 ? -14.465 2.867 29.559 1.00 88.19 285 THR A C 1
ATOM 2132 O O . THR A 1 285 ? -14.240 3.881 28.905 1.00 88.19 285 THR A O 1
ATOM 2135 N N . VAL A 1 286 ? -15.694 2.549 29.975 1.00 84.50 286 VAL A N 1
ATOM 2136 C CA . VAL A 1 286 ? -16.849 3.438 29.788 1.00 84.50 286 VAL A CA 1
ATOM 2137 C C . VAL A 1 286 ? -17.017 4.312 31.012 1.00 84.50 286 VAL A C 1
ATOM 2139 O O . VAL A 1 286 ? -17.273 3.798 32.107 1.00 84.50 286 VAL A O 1
ATOM 2142 N N . SER A 1 287 ? -17.008 5.625 30.811 1.00 80.00 287 SER A N 1
ATOM 2143 C CA . SER A 1 287 ? -17.447 6.582 31.819 1.00 80.00 287 SER A CA 1
ATOM 2144 C C . SER A 1 287 ? -18.630 7.419 31.314 1.00 80.00 287 SER A C 1
ATOM 2146 O O . SER A 1 287 ? -18.799 7.706 30.127 1.00 80.00 287 SER A O 1
ATOM 2148 N N . THR A 1 288 ? -19.546 7.773 32.217 1.00 66.81 288 THR A N 1
ATOM 2149 C CA . THR A 1 288 ? -20.539 8.817 31.939 1.00 66.81 288 THR A CA 1
ATOM 2150 C C . THR A 1 288 ? -19.801 10.135 31.772 1.00 66.81 288 THR A C 1
ATOM 2152 O O . THR A 1 288 ? -19.123 10.545 32.715 1.00 66.81 288 THR A O 1
ATOM 2155 N N . ALA A 1 289 ? -19.958 10.795 30.621 1.00 56.78 289 ALA A N 1
ATOM 2156 C CA . ALA A 1 289 ? -19.530 12.180 30.482 1.00 56.78 289 ALA A CA 1
ATOM 2157 C C . ALA A 1 289 ? -20.173 13.008 31.599 1.00 56.78 289 ALA A C 1
ATOM 2159 O O . ALA A 1 289 ? -21.384 12.918 31.830 1.00 56.78 289 ALA A O 1
ATOM 2160 N N . VAL A 1 290 ? -19.325 13.716 32.342 1.00 48.59 290 VAL A N 1
ATOM 2161 C CA . VAL A 1 290 ? -19.728 14.635 33.412 1.00 48.59 290 VAL A CA 1
ATOM 2162 C C . VAL A 1 290 ? -20.215 15.936 32.796 1.00 48.59 290 VAL A C 1
ATOM 2164 O O . VAL A 1 290 ? -19.529 16.431 31.875 1.00 48.59 290 VAL A O 1
#

Organism: NCBI:txid412755

pLDDT: mean 90.37, std 9.33, range [48.59, 98.81]

Secondary structure (DSSP, 8-state):
----BSS-SEEE-STT-EEES-EEE-BSS-SEEE-SSS-EEES-EEES---SSTTS--SEEE-SS-TT-EEES-EEE-TTTT-S-SEEE-S--BS-EEES-EEES-SS-SEEE-SS-BS-EEES-EEES-SSEEEEE--TT-BS-EEES-EEES-SSEEEEE--BS-B--------S---EEETTEEE----TT-EEEEEEEPPTT-------EEEE--SS-EEEEEEEEEEEEE-TTSPTTSEEEEE-S-EEEE-TT--EEEETTTTTTTTT--TT-EEEEEEEEE---

Radius of gyration: 23.19 Å; chains: 1; bounding box: 59×29×64 Å

Foldseek 3Di:
DPDAAAAEQEEDDDACEEAEQEEFERHLAERYEAEEEHYEYYQYEFEHYNVNHAQPHEPYEYDDHHELYEHENYEFAHLLTGHAEHYEYPEDYENYEYEHYEAENHQHEPYEQAYQYENYEAEHYEQEHHQAEPYEDHDQNHAQYEHENYHYYNHNHFHYDDSYYHYHYDDDDFAFPDQPDDPDPHRHDDDDAFDKGKRKDWAAARDRDDPWDKDKDADQAWDFFWWKKKWKWKDAPPDDTRPDIDIDGRDTDGDHHRDIDIDTVVVSVPCVPPDHGMIMMMMIHTHGDD